Protein AF-0000000081297004 (afdb_homodimer)

Secondary structure (DSSP, 8-state):
---EEE--S-HHHHHHHHHHHHHHHHHHHT---EEEEEEEEEEEEEEEEEEEEEEEEEETTEEEEEEEEEEEEGGGTEEEEEEEEE--TTTHHHHHH-/---EEE--S-HHHHHHHHHHHHHHHHHHHT---EEEEEEEEEEEEEEEEEEEEEEEEEETTEEEEEEEEEEEEGGGTEEEEEEEEE--TTTHHHHH--

Structure (mmCIF, N/CA/C/O backbone):
data_AF-0000000081297004-model_v1
#
loop_
_entity.id
_entity.type
_entity.pdbx_description
1 polymer 'Cysteine proteinase inhibitor'
#
loop_
_atom_site.group_PDB
_atom_site.id
_atom_site.type_symbol
_atom_site.label_atom_id
_atom_site.label_alt_id
_atom_site.label_comp_id
_atom_site.label_asym_id
_atom_site.label_entity_id
_atom_site.label_seq_id
_atom_site.pdbx_PDB_ins_code
_atom_site.Cartn_x
_atom_site.Cartn_y
_atom_site.Cartn_z
_atom_site.occupancy
_atom_site.B_iso_or_equiv
_atom_site.auth_seq_id
_atom_site.auth_comp_id
_atom_site.auth_asym_id
_atom_site.auth_atom_id
_atom_site.pdbx_PDB_model_num
ATOM 1 N N . MET A 1 1 ? -17.484 4.898 -6.082 1 48.09 1 MET A N 1
ATOM 2 C CA . MET A 1 1 ? -16.344 5.168 -6.945 1 48.09 1 MET A CA 1
ATOM 3 C C . MET A 1 1 ? -15.195 5.773 -6.152 1 48.09 1 MET A C 1
ATOM 5 O O . MET A 1 1 ? -15.414 6.488 -5.172 1 48.09 1 MET A O 1
ATOM 9 N N . GLY A 1 2 ? -14.133 5.008 -5.953 1 65.5 2 GLY A N 1
ATOM 10 C CA . GLY A 1 2 ? -12.805 5.277 -5.426 1 65.5 2 GLY A CA 1
ATOM 11 C C . GLY A 1 2 ? -12.156 6.496 -6.055 1 65.5 2 GLY A C 1
ATOM 12 O O . GLY A 1 2 ? -11.57 6.402 -7.137 1 65.5 2 GLY A O 1
ATOM 13 N N . GLY A 1 3 ? -12.906 7.715 -5.602 1 80.88 3 GLY A N 1
ATOM 14 C CA . GLY A 1 3 ? -12.352 8.914 -6.215 1 80.88 3 GLY A CA 1
ATOM 15 C C . GLY A 1 3 ? -11.516 9.742 -5.258 1 80.88 3 GLY A C 1
ATOM 16 O O . GLY A 1 3 ? -11.539 9.508 -4.047 1 80.88 3 GLY A O 1
ATOM 17 N N . THR A 1 4 ? -10.609 10.422 -5.914 1 91.75 4 THR A N 1
ATOM 18 C CA . THR A 1 4 ? -9.758 11.375 -5.207 1 91.75 4 THR A CA 1
ATOM 19 C C . THR A 1 4 ? -10.414 12.75 -5.156 1 91.75 4 THR A C 1
ATOM 21 O O . THR A 1 4 ? -10.984 13.211 -6.152 1 91.75 4 THR A O 1
ATOM 24 N N . SER A 1 5 ? -10.477 13.328 -4.008 1 96.12 5 SER A N 1
ATOM 25 C CA . SER A 1 5 ? -11 14.68 -3.814 1 96.12 5 SER A CA 1
ATOM 26 C C . SER A 1 5 ? -10.219 15.43 -2.742 1 96.12 5 SER A C 1
ATOM 28 O O . SER A 1 5 ? -9.5 14.812 -1.948 1 96.12 5 SER A O 1
ATOM 30 N N . PRO A 1 6 ? -10.289 16.719 -2.785 1 97 6 PRO A N 1
ATOM 31 C CA . PRO A 1 6 ? -9.734 17.438 -1.637 1 97 6 PRO A CA 1
ATOM 32 C C . PRO A 1 6 ? -10.344 17 -0.309 1 97 6 PRO A C 1
ATOM 34 O O . PRO A 1 6 ? -11.5 16.578 -0.267 1 97 6 PRO A O 1
ATOM 37 N N . TYR A 1 7 ? -9.562 17.062 0.681 1 97.44 7 TYR A N 1
ATOM 38 C CA . TYR A 1 7 ? -10.031 16.703 2.012 1 97.44 7 TYR A CA 1
ATOM 39 C C . TYR A 1 7 ? -11.281 17.5 2.389 1 97.44 7 TYR A C 1
ATOM 41 O O . TYR A 1 7 ? -11.297 18.719 2.264 1 97.44 7 TYR A O 1
ATOM 49 N N . GLY A 1 8 ? -12.211 16.781 2.967 1 96.44 8 GLY A N 1
ATOM 50 C CA . GLY A 1 8 ? -13.5 17.406 3.191 1 96.44 8 GLY A CA 1
ATOM 51 C C . GLY A 1 8 ? -13.852 17.547 4.66 1 96.44 8 GLY A C 1
ATOM 52 O O . GLY A 1 8 ? -14.945 18 5.004 1 96.44 8 GLY A O 1
ATOM 53 N N . GLY A 1 9 ? -12.977 17.062 5.551 1 96.88 9 GLY A N 1
ATOM 54 C CA . GLY A 1 9 ? -13.266 17.141 6.973 1 96.88 9 GLY A CA 1
ATOM 55 C C . GLY A 1 9 ? -12.859 18.453 7.605 1 96.88 9 GLY A C 1
ATOM 56 O O . GLY A 1 9 ? -12.719 19.469 6.91 1 96.88 9 GLY A O 1
ATOM 57 N N . THR A 1 10 ? -12.758 18.422 8.938 1 97.44 10 THR A N 1
ATOM 58 C CA . THR A 1 10 ? -12.43 19.641 9.664 1 97.44 10 THR A CA 1
ATOM 59 C C . THR A 1 10 ? -10.914 19.844 9.734 1 97.44 10 THR A C 1
ATOM 61 O O . THR A 1 10 ? -10.156 18.875 9.625 1 97.44 10 THR A O 1
ATOM 64 N N . GLN A 1 11 ? -10.555 21.109 9.938 1 97.19 11 GLN A N 1
ATOM 65 C CA . GLN A 1 11 ? -9.133 21.422 10.102 1 97.19 11 GLN A CA 1
ATOM 66 C C . GLN A 1 11 ? -8.555 20.719 11.32 1 97.19 11 GLN A C 1
ATOM 68 O O . GLN A 1 11 ? -7.398 20.281 11.305 1 97.19 11 GLN A O 1
ATOM 73 N N . GLU A 1 12 ? -9.359 20.625 12.305 1 97.88 12 GLU A N 1
ATOM 74 C CA . GLU A 1 12 ? -8.906 19.953 13.523 1 97.88 12 GLU A CA 1
ATOM 75 C C . GLU A 1 12 ? -8.555 18.5 13.242 1 97.88 12 GLU A C 1
ATOM 77 O O . GLU A 1 12 ? -7.5 18.016 13.672 1 97.88 12 GLU A O 1
ATOM 82 N N . GLU A 1 13 ? -9.383 17.797 12.492 1 97.75 13 GLU A N 1
ATOM 83 C CA . GLU A 1 13 ? -9.148 16.391 12.148 1 97.75 13 GLU A CA 1
ATOM 84 C C . GLU A 1 13 ? -7.945 16.25 11.219 1 97.75 13 GLU A C 1
ATOM 86 O O . GLU A 1 13 ? -7.176 15.297 11.328 1 97.75 13 GLU A O 1
ATOM 91 N N . LEU A 1 14 ? -7.867 17.203 10.383 1 98.44 14 LEU A N 1
ATOM 92 C CA . LEU A 1 14 ? -6.746 17.203 9.453 1 98.44 14 LEU A CA 1
ATOM 93 C C . LEU A 1 14 ? -5.422 17.328 10.195 1 98.44 14 LEU A C 1
ATOM 95 O O . LEU A 1 14 ? -4.457 16.625 9.883 1 98.44 14 LEU A O 1
ATOM 99 N N . GLU A 1 15 ? -5.371 18.156 11.18 1 98.62 15 GLU A N 1
ATOM 100 C CA . GLU A 1 15 ? -4.156 18.344 11.977 1 98.62 15 GLU A CA 1
ATOM 101 C C . GLU A 1 15 ? -3.824 17.078 12.766 1 98.62 15 GLU A C 1
ATOM 103 O O . GLU A 1 15 ? -2.652 16.75 12.969 1 98.62 15 GLU A O 1
ATOM 108 N N . LYS A 1 16 ? -4.875 16.391 13.164 1 98.5 16 LYS A N 1
ATOM 109 C CA . LYS A 1 16 ? -4.641 15.125 13.852 1 98.5 16 LYS A CA 1
ATOM 110 C C . LYS A 1 16 ? -3.965 14.117 12.93 1 98.5 16 LYS A C 1
ATOM 112 O O . LYS A 1 16 ? -3.084 13.367 13.352 1 98.5 16 LYS A O 1
ATOM 117 N N . LEU A 1 17 ? -4.391 14.062 11.68 1 98.69 17 LEU A N 1
ATOM 118 C CA . LEU A 1 17 ? -3.766 13.18 10.695 1 98.69 17 LEU A CA 1
ATOM 119 C C . LEU A 1 17 ? -2.299 13.547 10.492 1 98.69 17 LEU A C 1
ATOM 121 O O . LEU A 1 17 ? -1.44 12.664 10.422 1 98.69 17 LEU A O 1
ATOM 125 N N . GLY A 1 18 ? -2.021 14.789 10.359 1 98.81 18 GLY A N 1
ATOM 126 C CA . GLY A 1 18 ? -0.648 15.25 10.219 1 98.81 18 GLY A CA 1
ATOM 127 C C . GLY A 1 18 ? 0.227 14.891 11.398 1 98.81 18 GLY A C 1
ATOM 128 O O . GLY A 1 18 ? 1.352 14.414 11.227 1 98.81 18 GLY A O 1
ATOM 129 N N . ARG A 1 19 ? -0.276 15.109 12.578 1 98.88 19 ARG A N 1
ATOM 130 C CA . ARG A 1 19 ? 0.474 14.766 13.789 1 98.88 19 ARG A CA 1
ATOM 131 C C . ARG A 1 19 ? 0.767 13.273 13.844 1 98.88 19 ARG A C 1
ATOM 133 O O . ARG A 1 19 ? 1.875 12.867 14.195 1 98.88 19 ARG A O 1
ATOM 140 N N . PHE A 1 20 ? -0.215 12.57 13.531 1 98.88 20 PHE A N 1
ATOM 141 C CA . PHE A 1 20 ? -0.033 11.125 13.477 1 98.88 20 PHE A CA 1
ATOM 142 C C . PHE A 1 20 ? 1.103 10.758 12.531 1 98.88 20 PHE A C 1
ATOM 144 O O . PHE A 1 20 ? 1.948 9.93 12.859 1 98.88 20 PHE A O 1
ATOM 151 N N . ALA A 1 21 ? 1.067 11.289 11.383 1 98.88 21 ALA A N 1
ATOM 152 C CA . ALA A 1 21 ? 2.07 10.984 10.367 1 98.88 21 ALA A CA 1
ATOM 153 C C . ALA A 1 21 ? 3.477 11.289 10.875 1 98.88 21 ALA A C 1
ATOM 155 O O . ALA A 1 21 ? 4.383 10.461 10.734 1 98.88 21 ALA A O 1
ATOM 156 N N . VAL A 1 22 ? 3.646 12.398 11.469 1 98.81 22 VAL A N 1
ATOM 157 C CA . VAL A 1 22 ? 4.957 12.82 11.953 1 98.81 22 VAL A CA 1
ATOM 158 C C . VAL A 1 22 ? 5.395 11.922 13.109 1 98.81 22 VAL A C 1
ATOM 160 O O . VAL A 1 22 ? 6.551 11.5 13.172 1 98.81 22 VAL A O 1
ATOM 163 N N . GLN A 1 23 ? 4.441 11.641 13.992 1 98.69 23 GLN A N 1
ATOM 164 C CA . GLN A 1 23 ? 4.754 10.789 15.133 1 98.69 23 GLN A CA 1
ATOM 165 C C . GLN A 1 23 ? 5.176 9.398 14.68 1 98.69 23 GLN A C 1
ATOM 167 O O . GLN A 1 23 ? 6.145 8.836 15.188 1 98.69 23 GLN A O 1
ATOM 172 N N . GLU A 1 24 ? 4.453 8.836 13.789 1 98.62 24 GLU A N 1
ATOM 173 C CA . GLU A 1 24 ? 4.793 7.508 13.289 1 98.62 24 GLU A CA 1
ATOM 174 C C . GLU A 1 24 ? 6.148 7.512 12.594 1 98.62 24 GLU A C 1
ATOM 176 O O . GLU A 1 24 ? 6.93 6.566 12.734 1 98.62 24 GLU A O 1
ATOM 181 N N . TYR A 1 25 ? 6.406 8.461 11.844 1 98.56 25 TYR A N 1
ATOM 182 C CA . TYR A 1 25 ? 7.703 8.586 11.188 1 98.56 25 TYR A CA 1
ATOM 183 C C . TYR A 1 25 ? 8.828 8.664 12.211 1 98.56 25 TYR A C 1
ATOM 185 O O . TYR A 1 25 ? 9.852 7.992 12.07 1 98.56 25 TYR A O 1
ATOM 193 N N . ASN A 1 26 ? 8.609 9.5 13.18 1 98.62 26 ASN A N 1
ATOM 194 C CA . ASN A 1 26 ? 9.602 9.617 14.234 1 98.62 26 ASN A CA 1
ATOM 195 C C . ASN A 1 26 ? 9.875 8.273 14.906 1 98.62 26 ASN A C 1
ATOM 197 O O . ASN A 1 26 ? 11.031 7.906 15.117 1 98.62 26 ASN A O 1
ATOM 201 N N . ASN A 1 27 ? 8.805 7.621 15.234 1 98.38 27 ASN A N 1
ATOM 202 C CA . ASN A 1 27 ? 8.938 6.328 15.891 1 98.38 27 ASN A CA 1
ATOM 203 C C . ASN A 1 27 ? 9.711 5.336 15.023 1 98.38 27 ASN A C 1
ATOM 205 O O . ASN A 1 27 ? 10.555 4.598 15.531 1 98.38 27 ASN A O 1
ATOM 209 N N . LYS A 1 28 ? 9.438 5.289 13.82 1 96.88 28 LYS A N 1
ATOM 210 C CA . LYS A 1 28 ? 10.023 4.309 12.906 1 96.88 28 LYS A CA 1
ATOM 211 C C . LYS A 1 28 ? 11.469 4.66 12.57 1 96.88 28 LYS A C 1
ATOM 213 O O . LYS A 1 28 ? 12.312 3.775 12.43 1 96.88 28 LYS A O 1
ATOM 218 N N . GLU A 1 29 ? 11.734 5.926 12.375 1 96.31 29 GLU A N 1
ATOM 219 C CA . GLU A 1 29 ? 13.039 6.363 11.883 1 96.31 29 GLU A CA 1
ATOM 220 C C . GLU A 1 29 ? 13.906 6.891 13.023 1 96.31 29 GLU A C 1
ATOM 222 O O . GLU A 1 29 ? 15.047 7.312 12.797 1 96.31 29 GLU A O 1
ATOM 227 N N . ASN A 1 30 ? 13.422 6.832 14.164 1 97.5 30 ASN A N 1
ATOM 228 C CA . ASN A 1 30 ? 14.117 7.434 15.289 1 97.5 30 ASN A CA 1
ATOM 229 C C . ASN A 1 30 ? 14.484 8.891 15.016 1 97.5 30 ASN A C 1
ATOM 231 O O . ASN A 1 30 ? 15.641 9.281 15.18 1 97.5 30 ASN A O 1
ATOM 235 N N . ALA A 1 31 ? 13.523 9.602 14.586 1 97.38 31 ALA A N 1
ATOM 236 C CA . ALA A 1 31 ? 13.672 11.016 14.273 1 97.38 31 ALA A CA 1
ATOM 237 C C . ALA A 1 31 ? 12.961 11.883 15.305 1 97.38 31 ALA A C 1
ATOM 239 O O . ALA A 1 31 ? 12.289 11.367 16.203 1 97.38 31 ALA A O 1
ATOM 240 N N . LEU A 1 32 ? 13.164 13.211 15.234 1 98 32 LEU A N 1
ATOM 241 C CA . LEU A 1 32 ? 12.578 14.133 16.203 1 98 32 LEU A CA 1
ATOM 242 C C . LEU A 1 32 ? 11.93 15.32 15.492 1 98 32 LEU A C 1
ATOM 244 O O . LEU A 1 32 ? 12.125 16.469 15.898 1 98 32 LEU A O 1
ATOM 248 N N . LEU A 1 33 ? 11.258 15.039 14.492 1 98.5 33 LEU A N 1
ATOM 249 C CA . LEU A 1 33 ? 10.508 16.094 13.82 1 98.5 33 LEU A CA 1
ATOM 250 C C . LEU A 1 33 ? 9.414 16.656 14.734 1 98.5 33 LEU A C 1
ATOM 252 O O . LEU A 1 33 ? 8.828 15.914 15.523 1 98.5 33 LEU A O 1
ATOM 256 N N . GLU A 1 34 ? 9.172 17.938 14.562 1 98.75 34 GLU A N 1
ATOM 257 C CA . GLU A 1 34 ? 8.047 18.578 15.242 1 98.75 34 GLU A CA 1
ATOM 258 C C . GLU A 1 34 ? 6.969 19 14.25 1 98.75 34 GLU A C 1
ATOM 260 O O . GLU A 1 34 ? 7.227 19.781 13.336 1 98.75 34 GLU A O 1
ATOM 265 N N . PHE A 1 35 ? 5.805 18.516 14.461 1 98.81 35 PHE A N 1
ATOM 266 C CA . PHE A 1 35 ? 4.691 18.859 13.578 1 98.81 35 PHE A CA 1
ATOM 267 C C . PHE A 1 35 ? 4.359 20.344 13.68 1 98.81 35 PHE A C 1
ATOM 269 O O . PHE A 1 35 ? 4.332 20.906 14.773 1 98.81 35 PHE A O 1
ATOM 276 N N . VAL A 1 36 ? 4.059 20.984 12.492 1 98.75 36 VAL A N 1
ATOM 277 C CA . VAL A 1 36 ? 3.621 22.375 12.484 1 98.75 36 VAL A CA 1
ATOM 278 C C . VAL A 1 36 ? 2.186 22.469 11.969 1 98.75 36 VAL A C 1
ATOM 280 O O . VAL A 1 36 ? 1.279 22.859 12.711 1 98.75 36 VAL A O 1
ATOM 283 N N . ARG A 1 37 ? 1.939 22.062 10.656 1 98.56 37 ARG A N 1
ATOM 284 C CA . ARG A 1 37 ? 0.607 22.141 10.062 1 98.56 37 ARG A CA 1
ATOM 285 C C . ARG A 1 37 ? 0.527 21.281 8.797 1 98.56 37 ARG A C 1
ATOM 287 O O . ARG A 1 37 ? 1.555 20.938 8.211 1 98.56 37 ARG A O 1
ATOM 294 N N . VAL A 1 38 ? -0.727 21.047 8.406 1 98.69 38 VAL A N 1
ATOM 295 C CA . VAL A 1 38 ? -0.979 20.484 7.086 1 98.69 38 VAL A CA 1
ATOM 296 C C . VAL A 1 38 ? -1.284 21.609 6.098 1 98.69 38 VAL A C 1
ATOM 298 O O . VAL A 1 38 ? -2.102 22.484 6.383 1 98.69 38 VAL A O 1
ATOM 301 N N . ILE A 1 39 ? -0.641 21.531 4.988 1 97.88 39 ILE A N 1
ATOM 302 C CA . ILE A 1 39 ? -0.761 22.562 3.963 1 97.88 39 ILE A CA 1
ATOM 303 C C . ILE A 1 39 ? -1.82 22.156 2.941 1 97.88 39 ILE A C 1
ATOM 305 O O . ILE A 1 39 ? -2.559 23 2.432 1 97.88 39 ILE A O 1
ATOM 309 N N . ASP A 1 40 ? -1.842 21 2.602 1 97.44 40 ASP A N 1
ATOM 310 C CA . ASP A 1 40 ? -2.74 20.438 1.592 1 97.44 40 ASP A CA 1
ATOM 311 C C . ASP A 1 40 ? -3.023 18.969 1.859 1 97.44 40 ASP A C 1
ATOM 313 O O . ASP A 1 40 ? -2.234 18.281 2.52 1 97.44 40 ASP A O 1
ATOM 317 N N . ALA A 1 41 ? -4.273 18.625 1.35 1 98.38 41 ALA A N 1
ATOM 318 C CA . ALA A 1 41 ? -4.633 17.234 1.571 1 98.38 41 ALA A CA 1
ATOM 319 C C . ALA A 1 41 ? -5.633 16.75 0.523 1 98.38 41 ALA A C 1
ATOM 321 O O . ALA A 1 41 ? -6.605 17.438 0.217 1 98.38 41 ALA A O 1
ATOM 322 N N . LEU A 1 42 ? -5.383 15.578 -0.002 1 97.94 42 LEU A N 1
ATOM 323 C CA . LEU A 1 42 ? -6.316 14.844 -0.848 1 97.94 42 LEU A CA 1
ATOM 324 C C . LEU A 1 42 ? -6.742 13.539 -0.18 1 97.94 42 LEU A C 1
ATOM 326 O O . LEU A 1 42 ? -5.945 12.898 0.511 1 97.94 42 LEU A O 1
ATOM 330 N N . GLU A 1 43 ? -7.945 13.234 -0.38 1 97 43 GLU A N 1
ATOM 331 C CA . GLU A 1 43 ? -8.438 11.961 0.119 1 97 43 GLU A CA 1
ATOM 332 C C . GLU A 1 43 ? -8.953 11.078 -1.021 1 97 43 GLU A C 1
ATOM 334 O O . GLU A 1 43 ? -9.562 11.578 -1.966 1 97 43 GLU A O 1
ATOM 339 N N . THR A 1 44 ? -8.641 9.828 -0.921 1 94.19 44 THR A N 1
ATOM 340 C CA . THR A 1 44 ? -9.039 8.828 -1.905 1 94.19 44 THR A CA 1
ATOM 341 C C . THR A 1 44 ? -9.688 7.629 -1.224 1 94.19 44 THR A C 1
ATOM 343 O O . THR A 1 44 ? -9.07 6.969 -0.391 1 94.19 44 THR A O 1
ATOM 346 N N . GLY A 1 45 ? -10.977 7.457 -1.622 1 93.25 45 GLY A N 1
ATOM 347 C CA . GLY A 1 45 ? -11.555 6.188 -1.224 1 93.25 45 GLY A CA 1
ATOM 348 C C . GLY A 1 45 ? -10.922 4.996 -1.918 1 93.25 45 GLY A C 1
ATOM 349 O O . GLY A 1 45 ? -10.859 4.953 -3.148 1 93.25 45 GLY A O 1
ATOM 350 N N . VAL A 1 46 ? -10.414 4.133 -1.073 1 90.44 46 VAL A N 1
ATOM 351 C CA . VAL A 1 46 ? -9.711 2.992 -1.654 1 90.44 46 VAL A CA 1
ATOM 352 C C . VAL A 1 46 ? -10.5 1.712 -1.382 1 90.44 46 VAL A C 1
ATOM 354 O O . VAL A 1 46 ? -10.953 1.481 -0.259 1 90.44 46 VAL A O 1
ATOM 357 N N . ASP A 1 47 ? -10.75 1.018 -2.434 1 91.12 47 ASP A N 1
ATOM 358 C CA . ASP A 1 47 ? -11.375 -0.296 -2.311 1 91.12 47 ASP A CA 1
ATOM 359 C C . ASP A 1 47 ? -10.797 -1.277 -3.326 1 91.12 47 ASP A C 1
ATOM 361 O O . ASP A 1 47 ? -10.438 -0.889 -4.441 1 91.12 47 ASP A O 1
ATOM 365 N N . GLY A 1 48 ? -10.734 -2.596 -2.859 1 93.81 48 GLY A N 1
ATOM 366 C CA . GLY A 1 48 ? -10.219 -3.641 -3.729 1 93.81 48 GLY A CA 1
ATOM 367 C C . GLY A 1 48 ? -9.945 -4.941 -3 1 93.81 48 GLY A C 1
ATOM 368 O O . GLY A 1 48 ? -10.602 -5.254 -2.006 1 93.81 48 GLY A O 1
ATOM 369 N N . ILE A 1 49 ? -9.016 -5.633 -3.729 1 95.19 49 ILE A N 1
ATOM 370 C CA . ILE A 1 49 ? -8.664 -6.938 -3.186 1 95.19 49 ILE A CA 1
ATOM 371 C C . ILE A 1 49 ? -7.141 -7.07 -3.117 1 95.19 49 ILE A C 1
ATOM 373 O O . ILE A 1 49 ? -6.438 -6.73 -4.074 1 95.19 49 ILE A O 1
ATOM 377 N N . MET A 1 50 ? -6.684 -7.484 -1.94 1 96.06 50 MET A N 1
ATOM 378 C CA . MET A 1 50 ? -5.289 -7.891 -1.78 1 96.06 50 MET A CA 1
ATOM 379 C C . MET A 1 50 ? -5.156 -9.406 -1.828 1 96.06 50 MET A C 1
ATOM 381 O O . MET A 1 50 ? -5.859 -10.117 -1.106 1 96.06 50 MET A O 1
ATOM 385 N N . TYR A 1 51 ? -4.227 -9.828 -2.668 1 98.19 51 TYR A N 1
ATOM 386 C CA . TYR A 1 51 ? -3.895 -11.242 -2.715 1 98.19 51 TYR A CA 1
ATOM 387 C C . TYR A 1 51 ? -2.506 -11.5 -2.137 1 98.19 51 TYR A C 1
ATOM 389 O O . TYR A 1 51 ? -1.517 -10.938 -2.609 1 98.19 51 TYR A O 1
ATOM 397 N N . ASP A 1 52 ? -2.439 -12.305 -1.182 1 98 52 ASP A N 1
ATOM 398 C CA . ASP A 1 52 ? -1.175 -12.852 -0.698 1 98 52 ASP A CA 1
ATOM 399 C C . ASP A 1 52 ? -0.893 -14.219 -1.315 1 98 52 ASP A C 1
ATOM 401 O O . ASP A 1 52 ? -1.579 -15.195 -1.01 1 98 52 ASP A O 1
ATOM 405 N N . LEU A 1 53 ? 0.113 -14.195 -2.051 1 98.38 53 LEU A N 1
ATOM 406 C CA . LEU A 1 53 ? 0.418 -15.414 -2.791 1 98.38 53 LEU A CA 1
ATOM 407 C C . LEU A 1 53 ? 1.695 -16.062 -2.268 1 98.38 53 LEU A C 1
ATOM 409 O O . LEU A 1 53 ? 2.66 -15.367 -1.943 1 98.38 53 LEU A O 1
ATOM 413 N N . VAL A 1 54 ? 1.665 -17.344 -2.145 1 98.12 54 VAL A N 1
ATOM 414 C CA . VAL A 1 54 ? 2.865 -18.172 -2.119 1 98.12 54 VAL A CA 1
ATOM 415 C C . VAL A 1 54 ? 3 -18.938 -3.439 1 98.12 54 VAL A C 1
ATOM 417 O O . VAL A 1 54 ? 2.096 -19.672 -3.832 1 98.12 54 VAL A O 1
ATOM 420 N N . LEU A 1 55 ? 4.176 -18.672 -4.039 1 98.38 55 LEU A N 1
ATOM 421 C CA . LEU A 1 55 ? 4.281 -19.266 -5.367 1 98.38 55 LEU A CA 1
ATOM 422 C C . LEU A 1 55 ? 5.672 -19.844 -5.602 1 98.38 55 LEU A C 1
ATOM 424 O O . LEU A 1 55 ? 6.605 -19.547 -4.855 1 98.38 55 LEU A O 1
ATOM 428 N N . GLU A 1 56 ? 5.75 -20.703 -6.582 1 98.19 56 GLU A N 1
ATOM 429 C CA . GLU A 1 56 ? 6.992 -21.312 -7.043 1 98.19 56 GLU A CA 1
ATOM 430 C C . GLU A 1 56 ? 7.43 -20.734 -8.383 1 98.19 56 GLU A C 1
ATOM 432 O O . GLU A 1 56 ? 6.609 -20.531 -9.281 1 98.19 56 GLU A O 1
ATOM 437 N N . ALA A 1 57 ? 8.703 -20.438 -8.398 1 98.5 57 ALA A N 1
ATOM 438 C CA . ALA A 1 57 ? 9.305 -19.984 -9.648 1 98.5 57 ALA A CA 1
ATOM 439 C C . ALA A 1 57 ? 10.695 -20.578 -9.836 1 98.5 57 ALA A C 1
ATOM 441 O O . ALA A 1 57 ? 11.359 -20.953 -8.859 1 98.5 57 ALA A O 1
ATOM 442 N N . VAL A 1 58 ? 11.086 -20.656 -11.125 1 98.38 58 VAL A N 1
ATOM 443 C CA . VAL A 1 58 ? 12.438 -21.078 -11.445 1 98.38 58 VAL A CA 1
ATOM 444 C C . VAL A 1 58 ? 13.359 -19.859 -11.508 1 98.38 58 VAL A C 1
ATOM 446 O O . VAL A 1 58 ? 13.047 -18.875 -12.18 1 98.38 58 VAL A O 1
ATOM 449 N N . ASP A 1 59 ? 14.359 -19.859 -10.781 1 96.94 59 ASP A N 1
ATOM 450 C CA . ASP A 1 59 ? 15.438 -18.875 -10.766 1 96.94 59 ASP A CA 1
ATOM 451 C C . ASP A 1 59 ? 16.781 -19.531 -11.102 1 96.94 59 ASP A C 1
ATOM 453 O O . ASP A 1 59 ? 17.344 -20.266 -10.289 1 96.94 59 ASP A O 1
ATOM 457 N N . GLY A 1 60 ? 17.266 -19.188 -12.273 1 95.62 60 GLY A N 1
ATOM 458 C CA . GLY A 1 60 ? 18.531 -19.797 -12.672 1 95.62 60 GLY A CA 1
ATOM 459 C C . GLY A 1 60 ? 18.484 -21.312 -12.703 1 95.62 60 GLY A C 1
ATOM 460 O O . GLY A 1 60 ? 19.406 -21.984 -12.234 1 95.62 60 GLY A O 1
ATOM 461 N N . GLY A 1 61 ? 17.469 -21.875 -12.977 1 96.5 61 GLY A N 1
ATOM 462 C CA . GLY A 1 61 ? 17.344 -23.312 -13.141 1 96.5 61 GLY A CA 1
ATOM 463 C C . GLY A 1 61 ? 16.844 -24.016 -11.883 1 96.5 61 GLY A C 1
ATOM 464 O O . GLY A 1 61 ? 16.578 -25.219 -11.898 1 96.5 61 GLY A O 1
ATOM 465 N N . GLU A 1 62 ? 16.734 -23.328 -10.805 1 96.81 62 GLU A N 1
ATOM 466 C CA . GLU A 1 62 ? 16.266 -23.938 -9.555 1 96.81 62 GLU A CA 1
ATOM 467 C C . GLU A 1 62 ? 14.898 -23.406 -9.156 1 96.81 62 GLU A C 1
ATOM 469 O O . GLU A 1 62 ? 14.633 -22.203 -9.289 1 96.81 62 GLU A O 1
ATOM 474 N N . LYS A 1 63 ? 14.086 -24.359 -8.648 1 96.69 63 LYS A N 1
ATOM 475 C CA . LYS A 1 63 ? 12.797 -23.938 -8.117 1 96.69 63 LYS A CA 1
ATOM 476 C C . LYS A 1 63 ? 12.945 -23.297 -6.742 1 96.69 63 LYS A C 1
ATOM 478 O O . LYS A 1 63 ? 13.602 -23.859 -5.859 1 96.69 63 LYS A O 1
ATOM 483 N N . LYS A 1 64 ? 12.336 -22.156 -6.637 1 96.5 64 LYS A N 1
ATOM 484 C CA . LYS A 1 64 ? 12.328 -21.422 -5.375 1 96.5 64 LYS A CA 1
ATOM 485 C C . LYS A 1 64 ? 10.922 -20.953 -5.02 1 96.5 64 LYS A C 1
ATOM 487 O O . LYS A 1 64 ? 10.078 -20.781 -5.902 1 96.5 64 LYS A O 1
ATOM 492 N N . ILE A 1 65 ? 10.742 -20.75 -3.689 1 97.44 65 ILE A N 1
ATOM 493 C CA . ILE A 1 65 ? 9.445 -20.297 -3.193 1 97.44 65 ILE A CA 1
ATOM 494 C C . ILE A 1 65 ? 9.508 -18.797 -2.902 1 97.44 65 ILE A C 1
ATOM 496 O O . ILE A 1 65 ? 10.469 -18.312 -2.309 1 97.44 65 ILE A O 1
ATOM 500 N N . TYR A 1 66 ? 8.477 -18.156 -3.363 1 97.75 66 TYR A N 1
ATOM 501 C CA . TYR A 1 66 ? 8.352 -16.719 -3.182 1 97.75 66 TYR A CA 1
ATOM 502 C C . TYR A 1 66 ? 7.004 -16.344 -2.572 1 97.75 66 TYR A C 1
ATOM 504 O O . TYR A 1 66 ? 6.035 -17.094 -2.707 1 97.75 66 TYR A O 1
ATOM 512 N N . GLU A 1 67 ? 7 -15.273 -1.882 1 97.88 67 GLU A N 1
ATOM 513 C CA . GLU A 1 67 ? 5.77 -14.602 -1.479 1 97.88 67 GLU A CA 1
ATOM 514 C C . GLU A 1 67 ? 5.551 -13.328 -2.293 1 97.88 67 GLU A C 1
ATOM 516 O O . GLU A 1 67 ? 6.492 -12.578 -2.557 1 97.88 67 GLU A O 1
ATOM 521 N N . ALA A 1 68 ? 4.316 -13.164 -2.684 1 98.25 68 ALA A N 1
ATOM 522 C CA . ALA A 1 68 ? 3.953 -11.969 -3.443 1 98.25 68 ALA A CA 1
ATOM 523 C C . ALA A 1 68 ? 2.625 -11.391 -2.959 1 98.25 68 ALA A C 1
ATOM 525 O O . ALA A 1 68 ? 1.745 -12.141 -2.52 1 98.25 68 ALA A O 1
ATOM 526 N N . LYS A 1 69 ? 2.451 -10.125 -3.051 1 97.81 69 LYS A N 1
ATOM 527 C CA . LYS A 1 69 ? 1.173 -9.445 -2.846 1 97.81 69 LYS A CA 1
ATOM 528 C C . LYS A 1 69 ? 0.745 -8.688 -4.102 1 97.81 69 LYS A C 1
ATOM 530 O O . LYS A 1 69 ? 1.514 -7.895 -4.645 1 97.81 69 LYS A O 1
ATOM 535 N N . VAL A 1 70 ? -0.412 -9.023 -4.492 1 98.44 70 VAL A N 1
ATOM 536 C CA . VAL A 1 70 ? -0.986 -8.367 -5.664 1 98.44 70 VAL A CA 1
ATOM 537 C C . VAL A 1 70 ? -2.209 -7.551 -5.254 1 98.44 70 VAL A C 1
ATOM 539 O O . VAL A 1 70 ? -3.107 -8.062 -4.582 1 98.44 70 VAL A O 1
ATOM 542 N N . TRP A 1 71 ? -2.256 -6.32 -5.652 1 96.19 71 TRP A N 1
ATOM 543 C CA . TRP A 1 71 ? -3.363 -5.398 -5.426 1 96.19 71 TRP A CA 1
ATOM 544 C C . TRP A 1 71 ? -4.211 -5.246 -6.684 1 96.19 71 TRP A C 1
ATOM 546 O O . TRP A 1 71 ? -3.686 -4.973 -7.766 1 96.19 71 TRP A O 1
ATOM 556 N N . GLU A 1 72 ? -5.559 -5.453 -6.441 1 96.88 72 GLU A N 1
ATOM 557 C CA . GLU A 1 72 ? -6.438 -5.348 -7.602 1 96.88 72 GLU A CA 1
ATOM 558 C C . GLU A 1 72 ? -7.699 -4.559 -7.266 1 96.88 72 GLU A C 1
ATOM 560 O O . GLU A 1 72 ? -8.266 -4.715 -6.184 1 96.88 72 GLU A O 1
ATOM 565 N N . GLN A 1 73 ? -8.086 -3.717 -8.242 1 93.69 73 GLN A N 1
ATOM 566 C CA . GLN A 1 73 ? -9.398 -3.086 -8.273 1 93.69 73 GLN A CA 1
ATOM 567 C C . GLN A 1 73 ? -10.156 -3.455 -9.539 1 93.69 73 GLN A C 1
ATOM 569 O O . GLN A 1 73 ? -10.062 -2.756 -10.555 1 93.69 73 GLN A O 1
ATOM 574 N N . PRO A 1 74 ? -10.898 -4.445 -9.414 1 91.81 74 PRO A N 1
ATOM 575 C CA . PRO A 1 74 ? -11.523 -4.98 -10.625 1 91.81 74 PRO A CA 1
ATOM 576 C C . PRO A 1 74 ? -12.391 -3.947 -11.344 1 91.81 74 PRO A C 1
ATOM 578 O O . PRO A 1 74 ? -12.414 -3.91 -12.578 1 91.81 74 PRO A O 1
ATOM 581 N N . TRP A 1 75 ? -13.055 -3.078 -10.656 1 90.69 75 TRP A N 1
ATOM 582 C CA . TRP A 1 75 ? -13.992 -2.109 -11.219 1 90.69 75 TRP A CA 1
ATOM 583 C C . TRP A 1 75 ? -13.25 -0.953 -11.883 1 90.69 75 TRP A C 1
ATOM 585 O O . TRP A 1 75 ? -13.836 -0.195 -12.656 1 90.69 75 TRP A O 1
ATOM 595 N N . MET A 1 76 ? -11.992 -0.872 -11.586 1 88.44 76 MET A N 1
ATOM 596 C CA . MET A 1 76 ? -11.164 0.172 -12.195 1 88.44 76 MET A CA 1
ATOM 597 C C . MET A 1 76 ? -10.156 -0.429 -13.164 1 88.44 76 MET A 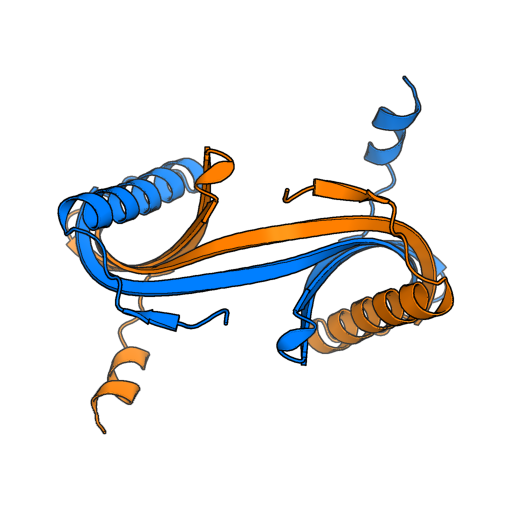C 1
ATOM 599 O O . MET A 1 76 ? -9.289 0.278 -13.68 1 88.44 76 MET A O 1
ATOM 603 N N . ASN A 1 77 ? -10.141 -1.664 -13.328 1 91.44 77 ASN A N 1
ATOM 604 C CA . ASN A 1 77 ? -9.18 -2.363 -14.18 1 91.44 77 ASN A CA 1
ATOM 605 C C . ASN A 1 77 ? -7.742 -2.061 -13.758 1 91.44 77 ASN A C 1
ATOM 607 O O . ASN A 1 77 ? -6.887 -1.797 -14.609 1 91.44 77 ASN A O 1
ATOM 611 N N . PHE A 1 78 ? -7.586 -2.004 -12.547 1 93.12 78 PHE A N 1
ATOM 612 C CA . PHE A 1 78 ? -6.266 -1.724 -11.992 1 93.12 78 PHE A CA 1
ATOM 613 C C . PHE A 1 78 ? -5.711 -2.947 -11.273 1 93.12 78 PHE A C 1
ATOM 615 O O . PHE A 1 78 ? -6.441 -3.646 -10.57 1 93.12 78 PHE A O 1
ATOM 622 N N . LYS A 1 79 ? -4.414 -3.195 -11.5 1 96.62 79 LYS A N 1
ATOM 623 C CA . LYS A 1 79 ? -3.668 -4.254 -10.828 1 96.62 79 LYS A CA 1
ATOM 624 C C . LYS A 1 79 ? -2.188 -3.9 -10.719 1 96.62 79 LYS A C 1
ATOM 626 O O . LYS A 1 79 ? -1.599 -3.365 -11.656 1 96.62 79 LYS A O 1
ATOM 631 N N . GLU A 1 80 ? -1.657 -4.246 -9.5 1 97.12 80 GLU A N 1
ATOM 632 C CA . GLU A 1 80 ? -0.236 -3.965 -9.328 1 97.12 80 GLU A CA 1
ATOM 633 C C . GLU A 1 80 ? 0.41 -4.953 -8.359 1 97.12 80 GLU A C 1
ATOM 635 O O . GLU A 1 80 ? -0.256 -5.48 -7.469 1 97.12 80 GLU A O 1
ATOM 640 N N . LEU A 1 81 ? 1.661 -5.16 -8.609 1 97.81 81 LEU A N 1
ATOM 641 C CA . LEU A 1 81 ? 2.459 -5.918 -7.656 1 97.81 81 LEU A CA 1
ATOM 642 C C . LEU A 1 81 ? 2.91 -5.031 -6.5 1 97.81 81 LEU A C 1
ATOM 644 O O . LEU A 1 81 ? 3.609 -4.035 -6.711 1 97.81 81 LEU A O 1
ATOM 648 N N . ASP A 1 82 ? 2.49 -5.391 -5.371 1 93.25 82 ASP A N 1
ATOM 649 C CA . ASP A 1 82 ? 2.82 -4.602 -4.188 1 93.25 82 ASP A CA 1
ATOM 650 C C . ASP A 1 82 ? 4.113 -5.09 -3.543 1 93.25 82 ASP A C 1
ATOM 652 O O . ASP A 1 82 ? 4.969 -4.289 -3.17 1 93.25 82 ASP A O 1
ATOM 656 N N . GLN A 1 83 ? 4.254 -6.352 -3.365 1 93.12 83 GLN A N 1
ATOM 657 C CA . GLN A 1 83 ? 5.418 -6.965 -2.734 1 93.12 83 GLN A CA 1
ATOM 658 C C . GLN A 1 83 ? 5.82 -8.25 -3.451 1 93.12 83 GLN A C 1
ATOM 660 O O . GLN A 1 83 ? 4.961 -8.984 -3.945 1 93.12 83 GLN A O 1
ATOM 665 N N . PHE A 1 84 ? 7.121 -8.508 -3.422 1 97 84 PHE A N 1
ATOM 666 C CA . PHE A 1 84 ? 7.672 -9.758 -3.939 1 97 84 PHE A CA 1
ATOM 667 C C . PHE A 1 84 ? 9 -10.086 -3.26 1 97 84 PHE A C 1
ATOM 669 O O . PHE A 1 84 ? 9.969 -9.336 -3.381 1 97 84 PHE A O 1
ATOM 676 N N . GLU A 1 85 ? 9 -11.188 -2.592 1 94.88 85 GLU A N 1
ATOM 677 C CA . GLU A 1 85 ? 10.203 -11.539 -1.844 1 94.88 85 GLU A CA 1
ATOM 678 C C . GLU A 1 85 ? 10.398 -13.055 -1.801 1 94.88 85 GLU A C 1
ATOM 680 O O . GLU A 1 85 ? 9.438 -13.812 -1.918 1 94.88 85 GLU A O 1
ATOM 685 N N . HIS A 1 86 ? 11.656 -13.422 -1.67 1 90.25 86 HIS A N 1
ATOM 686 C CA . HIS A 1 86 ? 11.969 -14.836 -1.476 1 90.25 86 HIS A CA 1
ATOM 687 C C . HIS A 1 86 ? 11.523 -15.312 -0.097 1 90.25 86 HIS A C 1
ATOM 689 O O . HIS A 1 86 ? 11.68 -14.594 0.894 1 90.25 86 HIS A O 1
ATOM 695 N N . GLU A 1 87 ? 10.852 -16.453 -0.117 1 75.19 87 GLU A N 1
ATOM 696 C CA . GLU A 1 87 ? 10.539 -17.031 1.188 1 75.19 87 GLU A CA 1
ATOM 697 C C . GLU A 1 87 ? 11.758 -17.734 1.787 1 75.19 87 GLU A C 1
ATOM 699 O O . GLU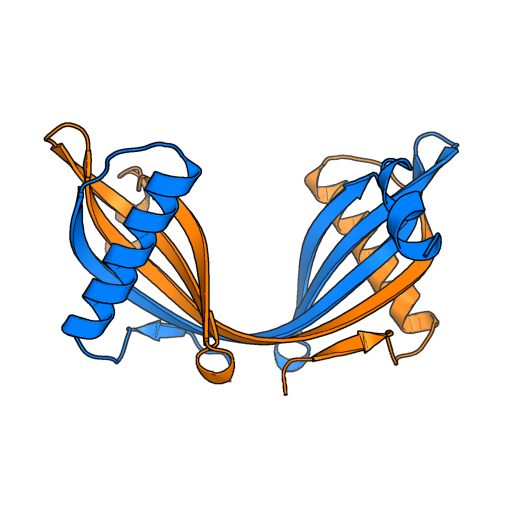 A 1 87 ? 12.336 -18.625 1.171 1 75.19 87 GLU A O 1
ATOM 704 N N . ASP A 1 88 ? 12.445 -17.094 2.59 1 61.41 88 ASP A N 1
ATOM 705 C CA . ASP A 1 88 ? 13.477 -17.859 3.277 1 61.41 88 ASP A CA 1
ATOM 706 C C . ASP A 1 88 ? 12.867 -18.984 4.105 1 61.41 88 ASP A C 1
ATOM 708 O O . ASP A 1 88 ? 11.797 -18.812 4.695 1 61.41 88 ASP A O 1
ATOM 712 N N . LEU A 1 89 ? 12.938 -20.219 3.852 1 51.94 89 LEU A N 1
ATOM 713 C CA . LEU A 1 89 ? 12.516 -21.391 4.609 1 51.94 89 LEU A CA 1
ATOM 714 C C . LEU A 1 89 ? 12.469 -21.078 6.102 1 51.94 89 LEU A C 1
ATOM 716 O O . LEU A 1 89 ? 12.109 -21.938 6.906 1 51.94 89 LEU A O 1
ATOM 720 N N . ILE A 1 90 ? 13.094 -20.344 6.707 1 47.72 90 ILE A N 1
ATOM 721 C CA . ILE A 1 90 ? 13.148 -20.469 8.164 1 47.72 90 ILE A CA 1
ATOM 722 C C . ILE A 1 90 ? 11.734 -20.391 8.742 1 47.72 90 ILE A C 1
ATOM 724 O O . ILE A 1 90 ? 11.367 -21.203 9.594 1 47.72 90 ILE A O 1
ATOM 728 N N . TYR A 1 91 ? 10.93 -19.406 8.484 1 45.38 91 TYR A N 1
ATOM 729 C CA . TYR A 1 91 ? 9.82 -19.031 9.352 1 45.38 91 TYR A CA 1
ATOM 730 C C . TYR A 1 91 ? 8.555 -19.797 8.969 1 45.38 91 TYR A C 1
ATOM 732 O O . TYR A 1 91 ? 7.531 -19.703 9.648 1 45.38 91 TYR A O 1
ATOM 740 N N . ARG A 1 92 ? 8.297 -20.359 7.828 1 46.72 92 ARG A N 1
ATOM 741 C CA . ARG A 1 92 ? 7.027 -21.094 7.785 1 46.72 92 ARG A CA 1
ATOM 742 C C . ARG A 1 92 ? 7.039 -22.266 8.758 1 46.72 92 ARG A C 1
ATOM 744 O O . ARG A 1 92 ? 6.008 -22.906 8.977 1 46.72 92 ARG A O 1
ATOM 751 N N . SER A 1 93 ? 8.18 -22.844 9.102 1 45.31 93 SER A N 1
ATOM 752 C CA . SER A 1 93 ? 8.133 -23.906 10.094 1 45.31 93 SER A CA 1
ATOM 753 C C . SER A 1 93 ? 7.371 -23.469 11.344 1 45.31 93 SER A C 1
ATOM 755 O O . SER A 1 93 ? 6.898 -24.297 12.117 1 45.31 93 SER A O 1
ATOM 757 N N . TYR A 1 94 ? 7.426 -22.266 11.781 1 41.94 94 TYR A N 1
ATOM 758 C CA . TYR A 1 94 ? 6.816 -22.062 13.094 1 41.94 94 TYR A CA 1
ATOM 759 C C . TYR A 1 94 ? 5.297 -22.141 13.008 1 41.94 94 TYR A C 1
ATOM 761 O O . TYR A 1 94 ? 4.633 -22.469 13.984 1 41.94 94 TYR A O 1
ATOM 769 N N . ASP A 1 95 ? 4.551 -21.625 12.039 1 41.31 95 ASP A N 1
ATOM 770 C CA . ASP A 1 95 ? 3.127 -21.641 12.352 1 41.31 95 ASP A CA 1
ATOM 771 C C . ASP A 1 95 ? 2.529 -23.016 12.117 1 41.31 95 ASP A C 1
ATOM 773 O O . ASP A 1 95 ? 1.409 -23.297 12.547 1 41.31 95 ASP A O 1
ATOM 777 N N . TYR A 1 96 ? 2.982 -23.906 11.289 1 37.09 96 TYR A N 1
ATOM 778 C CA . TYR A 1 96 ? 2.342 -25.203 11.18 1 37.09 96 TYR A CA 1
ATOM 779 C C . TYR A 1 96 ? 2.695 -26.094 12.375 1 37.09 96 TYR A C 1
ATOM 781 O O . TYR A 1 96 ? 2.117 -27.172 12.555 1 37.09 96 TYR A O 1
ATOM 789 N N . ASP A 1 97 ? 3.836 -25.891 13.008 1 37.19 97 ASP A N 1
ATOM 790 C CA . ASP A 1 97 ? 4.086 -26.875 14.055 1 37.19 97 ASP A CA 1
ATOM 791 C C . ASP A 1 97 ? 3.1 -26.719 15.211 1 37.19 97 ASP A C 1
ATOM 793 O O . ASP A 1 97 ? 2.916 -27.625 16.016 1 37.19 97 ASP A O 1
ATOM 797 N N . ASN A 1 98 ? 2.309 -25.656 15.5 1 30.7 98 ASN A N 1
ATOM 798 C CA . ASN A 1 98 ? 1.511 -25.953 16.688 1 30.7 98 ASN A CA 1
ATOM 799 C C . ASN A 1 98 ? 0.287 -26.797 16.328 1 30.7 98 ASN A C 1
ATOM 801 O O . ASN A 1 98 ? -0.349 -26.578 15.297 1 30.7 98 ASN A O 1
ATOM 805 N N . MET B 1 1 ? -17.656 -6.48 5.145 1 47.91 1 MET B N 1
ATOM 806 C CA . MET B 1 1 ? -16.578 -6.738 6.102 1 47.91 1 MET B CA 1
ATOM 807 C C . MET B 1 1 ? -15.312 -7.199 5.395 1 47.91 1 MET B C 1
ATOM 809 O O . MET B 1 1 ? -15.383 -7.871 4.359 1 47.91 1 MET B O 1
ATOM 813 N N . GLY B 1 2 ? -14.258 -6.344 5.316 1 64.5 2 GLY B N 1
ATOM 814 C CA . GLY B 1 2 ? -12.836 -6.473 5.039 1 64.5 2 GLY B CA 1
ATOM 815 C C . GLY B 1 2 ? -12.188 -7.629 5.777 1 64.5 2 GLY B C 1
ATOM 816 O O . GLY B 1 2 ? -12 -7.57 6.992 1 64.5 2 GLY B O 1
ATOM 817 N N . GLY B 1 3 ? -12.492 -8.883 5.059 1 81.31 3 GLY B N 1
ATOM 818 C CA . GLY B 1 3 ? -11.875 -10.016 5.727 1 81.31 3 GLY B CA 1
ATOM 819 C C . GLY B 1 3 ? -10.961 -10.812 4.824 1 81.31 3 GLY B C 1
ATOM 820 O O . GLY B 1 3 ? -10.953 -10.617 3.605 1 81.31 3 GLY B O 1
ATOM 821 N N . THR B 1 4 ? -10.086 -11.445 5.551 1 92.06 4 THR B N 1
ATOM 822 C CA . THR B 1 4 ? -9.148 -12.344 4.895 1 92.06 4 THR B CA 1
ATOM 823 C C . THR B 1 4 ? -9.719 -13.758 4.82 1 92.06 4 THR B C 1
ATOM 825 O O . THR B 1 4 ? -10.305 -14.25 5.785 1 92.06 4 THR B O 1
ATOM 828 N N . SER B 1 5 ? -9.695 -14.344 3.674 1 96.25 5 SER B N 1
ATOM 829 C CA . SER B 1 5 ? -10.117 -15.727 3.463 1 96.25 5 SER B CA 1
ATOM 830 C C . SER B 1 5 ? -9.234 -16.422 2.428 1 96.25 5 SER B C 1
ATOM 832 O O . SER B 1 5 ? -8.531 -15.758 1.666 1 96.25 5 SER B O 1
ATOM 834 N N . PRO B 1 6 ? -9.211 -17.734 2.457 1 97.06 6 PRO B N 1
ATOM 835 C CA . PRO B 1 6 ? -8.562 -18.406 1.335 1 97.06 6 PRO B CA 1
ATOM 836 C C . PRO B 1 6 ? -9.141 -18 -0.018 1 97.06 6 PRO B C 1
ATOM 838 O O . PRO B 1 6 ? -10.32 -17.656 -0.112 1 97.06 6 PRO B O 1
ATOM 841 N N . TYR B 1 7 ? -8.32 -18.016 -0.97 1 97.5 7 TYR B N 1
ATOM 842 C CA . TYR B 1 7 ? -8.758 -17.672 -2.32 1 97.5 7 TYR B CA 1
ATOM 843 C C . TYR B 1 7 ? -9.93 -18.547 -2.752 1 97.5 7 TYR B C 1
ATOM 845 O O . TYR B 1 7 ? -9.875 -19.766 -2.623 1 97.5 7 TYR B O 1
ATOM 853 N N . GLY B 1 8 ? -10.875 -17.875 -3.371 1 96.44 8 GLY B N 1
ATOM 854 C CA . GLY B 1 8 ? -12.109 -18.594 -3.652 1 96.44 8 GLY B CA 1
ATOM 855 C C . GLY B 1 8 ? -12.391 -18.734 -5.137 1 96.44 8 GLY B C 1
ATOM 856 O O . GLY B 1 8 ? -13.43 -19.266 -5.527 1 96.44 8 GLY B O 1
ATOM 857 N N . GLY B 1 9 ? -11.508 -18.219 -5.984 1 96.94 9 GLY B N 1
ATOM 858 C CA . GLY B 1 9 ? -11.734 -18.297 -7.422 1 96.94 9 GLY B CA 1
ATOM 859 C C . GLY B 1 9 ? -11.211 -19.578 -8.039 1 96.94 9 GLY B C 1
ATOM 860 O O . GLY B 1 9 ? -11.023 -20.578 -7.344 1 96.94 9 GLY B O 1
ATOM 861 N N . THR B 1 10 ? -11.055 -19.531 -9.359 1 97.5 10 THR B N 1
ATOM 862 C CA . THR B 1 10 ? -10.609 -20.719 -10.078 1 97.5 10 THR B CA 1
ATOM 863 C C . THR B 1 10 ? -9.086 -20.828 -10.086 1 97.5 10 THR B C 1
ATOM 865 O O . THR B 1 10 ? -8.391 -19.812 -9.938 1 97.5 10 THR B O 1
ATOM 868 N N . GLN B 1 11 ? -8.625 -22.078 -10.273 1 97.19 11 GLN B N 1
ATOM 869 C CA . GLN B 1 11 ? -7.188 -22.281 -10.375 1 97.19 11 GLN B CA 1
ATOM 870 C C . GLN B 1 11 ? -6.598 -21.531 -11.562 1 97.19 11 GLN B C 1
ATOM 872 O O . GLN B 1 11 ? -5.473 -21.031 -11.492 1 97.19 11 GLN B O 1
ATOM 877 N N . GLU B 1 12 ? -7.359 -21.484 -12.586 1 97.94 12 GLU B N 1
ATOM 878 C CA . GLU B 1 12 ? -6.895 -20.781 -13.773 1 97.94 12 GLU B CA 1
ATOM 879 C C . GLU B 1 12 ? -6.648 -19.297 -13.477 1 97.94 12 GLU B C 1
ATOM 881 O O . GLU B 1 12 ? -5.613 -18.75 -13.852 1 97.94 12 GLU B O 1
ATOM 886 N N . G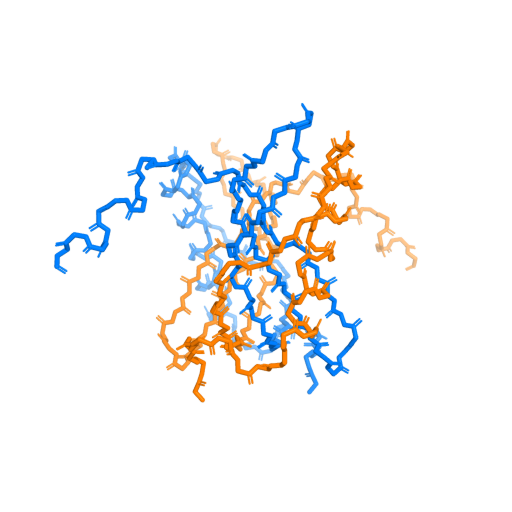LU B 1 13 ? -7.562 -18.672 -12.766 1 97.75 13 GLU B N 1
ATOM 887 C CA . GLU B 1 13 ? -7.43 -17.266 -12.406 1 97.75 13 GLU B CA 1
ATOM 888 C C . GLU B 1 13 ? -6.281 -17.047 -11.422 1 97.75 13 GLU B C 1
ATOM 890 O O . GLU B 1 13 ? -5.57 -16.047 -11.492 1 97.75 13 GLU B O 1
ATOM 895 N N . LEU B 1 14 ? -6.18 -17.984 -10.586 1 98.44 14 LEU B N 1
ATOM 896 C CA . LEU B 1 14 ? -5.102 -17.922 -9.609 1 98.44 14 LEU B CA 1
ATOM 897 C C . LEU B 1 14 ? -3.74 -17.969 -10.289 1 98.44 14 LEU B C 1
ATOM 899 O O . LEU B 1 14 ? -2.838 -17.203 -9.938 1 98.44 14 LEU B O 1
ATOM 903 N N . GLU B 1 15 ? -3.594 -18.781 -11.289 1 98.62 15 GLU B N 1
ATOM 904 C CA . GLU B 1 15 ? -2.338 -18.875 -12.023 1 98.62 15 GLU B CA 1
ATOM 905 C C . GLU B 1 15 ? -2.053 -17.594 -12.797 1 98.62 15 GLU B C 1
ATOM 907 O O . GLU B 1 15 ? -0.896 -17.188 -12.938 1 98.62 15 GLU B O 1
ATOM 912 N N . LYS B 1 16 ? -3.123 -16.969 -13.234 1 98.5 16 LYS B N 1
ATOM 913 C CA . LYS B 1 16 ? -2.938 -15.688 -13.914 1 98.5 16 LYS B CA 1
ATOM 914 C C . LYS B 1 16 ? -2.377 -14.641 -12.953 1 98.5 16 LYS B C 1
ATOM 916 O O . LYS B 1 16 ? -1.529 -13.836 -13.336 1 98.5 16 LYS B O 1
ATOM 921 N N . LEU B 1 17 ? -2.873 -14.625 -11.727 1 98.69 17 LEU B N 1
ATOM 922 C CA . LEU B 1 17 ? -2.35 -13.711 -10.711 1 98.69 17 LEU B CA 1
ATOM 923 C C . LEU B 1 17 ? -0.872 -13.984 -10.453 1 98.69 17 LEU B C 1
ATOM 925 O O . LEU B 1 17 ? -0.078 -13.047 -10.336 1 98.69 17 LEU B O 1
ATOM 929 N N . GLY B 1 18 ? -0.518 -15.203 -10.305 1 98.81 18 GLY B N 1
ATOM 930 C CA . GLY B 1 18 ? 0.874 -15.57 -10.102 1 98.81 18 GLY B CA 1
ATOM 931 C C . GLY B 1 18 ? 1.777 -15.156 -11.242 1 98.81 18 GLY B C 1
ATOM 932 O O . GLY B 1 18 ? 2.857 -14.602 -11.016 1 98.81 18 GLY B O 1
ATOM 933 N N . ARG B 1 19 ? 1.346 -15.398 -12.445 1 98.88 19 ARG B N 1
ATOM 934 C CA . ARG B 1 19 ? 2.125 -15 -13.617 1 98.88 19 ARG B CA 1
ATOM 935 C C . ARG B 1 19 ? 2.32 -13.492 -13.656 1 98.88 19 ARG B C 1
ATOM 937 O O . ARG B 1 19 ? 3.416 -13.008 -13.953 1 98.88 19 ARG B O 1
ATOM 944 N N . PHE B 1 20 ? 1.273 -12.867 -13.391 1 98.88 20 PHE B N 1
ATOM 945 C CA . PHE B 1 20 ? 1.357 -11.414 -13.32 1 98.88 20 PHE B CA 1
ATOM 946 C C . PHE B 1 20 ? 2.422 -10.977 -12.32 1 98.88 20 PHE B C 1
ATOM 948 O O . PHE B 1 20 ? 3.227 -10.086 -12.617 1 98.88 20 PHE B O 1
ATOM 955 N N . ALA B 1 21 ? 2.369 -11.508 -11.172 1 98.81 21 ALA B N 1
ATOM 956 C CA . ALA B 1 21 ? 3.307 -11.141 -10.109 1 98.81 21 ALA B CA 1
ATOM 957 C C . ALA B 1 21 ? 4.75 -11.344 -10.562 1 98.81 21 ALA B C 1
ATOM 959 O O . ALA B 1 21 ? 5.594 -10.469 -10.375 1 98.81 21 ALA B O 1
ATOM 960 N N . VAL B 1 22 ? 5.031 -12.43 -11.141 1 98.81 22 VAL B N 1
ATOM 961 C CA . VAL B 1 22 ? 6.387 -12.766 -11.57 1 98.81 22 VAL B CA 1
ATOM 962 C C . VAL B 1 22 ? 6.816 -11.82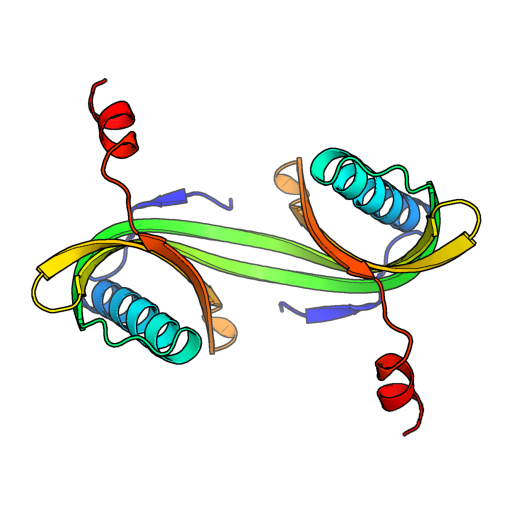8 -12.695 1 98.81 22 VAL B C 1
ATOM 964 O O . VAL B 1 22 ? 7.945 -11.328 -12.695 1 98.81 22 VAL B O 1
ATOM 967 N N . GLN B 1 23 ? 5.887 -11.617 -13.617 1 98.69 23 GLN B N 1
ATOM 968 C CA . GLN B 1 23 ? 6.195 -10.734 -14.742 1 98.69 23 GLN B CA 1
ATOM 969 C C . GLN B 1 23 ? 6.504 -9.32 -14.266 1 98.69 23 GLN B C 1
ATOM 971 O O . GLN B 1 23 ? 7.461 -8.695 -14.734 1 98.69 23 GLN B O 1
ATOM 976 N N . GLU B 1 24 ? 5.684 -8.805 -13.398 1 98.56 24 GLU B N 1
ATOM 977 C CA . GLU B 1 24 ? 5.914 -7.461 -12.875 1 98.56 24 GLU B CA 1
ATOM 978 C C . GLU B 1 24 ? 7.238 -7.379 -12.125 1 98.56 24 GLU B C 1
ATOM 980 O O . GLU B 1 24 ? 7.961 -6.387 -12.234 1 98.56 24 GLU B O 1
ATOM 985 N N . TYR B 1 25 ? 7.527 -8.336 -11.359 1 98.56 25 TYR B N 1
ATOM 986 C CA . TYR B 1 25 ? 8.797 -8.383 -10.648 1 98.56 25 TYR B CA 1
ATOM 987 C C . TYR B 1 25 ? 9.969 -8.383 -11.625 1 98.56 25 TYR B C 1
ATOM 989 O O . TYR B 1 25 ? 10.945 -7.652 -11.438 1 98.56 25 TYR B O 1
ATOM 997 N N . ASN B 1 26 ? 9.875 -9.219 -12.594 1 98.62 26 ASN B N 1
ATOM 998 C CA . ASN B 1 26 ? 10.922 -9.266 -13.609 1 98.62 26 ASN B CA 1
ATOM 999 C C . ASN B 1 26 ? 11.141 -7.902 -14.258 1 98.62 26 ASN B C 1
ATOM 1001 O O . ASN B 1 26 ? 12.281 -7.465 -14.422 1 98.62 26 ASN B O 1
ATOM 1005 N N . ASN B 1 27 ? 10.047 -7.301 -14.656 1 98.31 27 ASN B N 1
ATOM 1006 C CA . ASN B 1 27 ? 10.125 -5.996 -15.305 1 98.31 27 ASN B CA 1
ATOM 1007 C C . ASN B 1 27 ? 10.789 -4.965 -14.398 1 98.31 27 ASN B C 1
ATOM 1009 O O . ASN B 1 27 ? 11.617 -4.172 -14.859 1 98.31 27 ASN B O 1
ATOM 1013 N N . LYS B 1 28 ? 10.477 -4.941 -13.203 1 96.88 28 LYS B N 1
ATOM 1014 C CA . LYS B 1 28 ? 10.945 -3.93 -12.266 1 96.88 28 LYS B CA 1
ATOM 1015 C C . LYS B 1 28 ? 12.398 -4.195 -11.859 1 96.88 28 LYS B C 1
ATOM 1017 O O . LYS B 1 28 ? 13.18 -3.26 -11.68 1 96.88 28 LYS B O 1
ATOM 1022 N N . GLU B 1 29 ? 12.711 -5.449 -11.656 1 96.31 29 GLU B N 1
ATOM 1023 C CA . GLU B 1 29 ? 14.016 -5.805 -11.109 1 96.31 29 GLU B CA 1
ATOM 1024 C C . GLU B 1 29 ? 14.969 -6.266 -12.203 1 96.31 29 GLU B C 1
ATOM 1026 O O . GLU B 1 29 ? 16.109 -6.617 -11.93 1 96.31 29 GLU B O 1
ATOM 1031 N N . ASN B 1 30 ? 14.523 -6.227 -13.375 1 97.5 30 ASN B N 1
ATOM 1032 C CA . ASN B 1 30 ? 15.305 -6.773 -14.477 1 97.5 30 ASN B CA 1
ATOM 1033 C C . ASN B 1 30 ? 15.758 -8.203 -14.188 1 97.5 30 ASN B C 1
ATOM 1035 O O . ASN B 1 30 ? 16.938 -8.516 -14.305 1 97.5 30 ASN B O 1
ATOM 1039 N N . ALA B 1 31 ? 14.812 -9 -13.82 1 97.44 31 ALA B N 1
ATOM 1040 C CA . ALA B 1 31 ? 15.047 -10.406 -13.5 1 97.44 31 ALA B CA 1
ATOM 1041 C C . ALA B 1 31 ? 14.438 -11.312 -14.57 1 97.44 31 ALA B C 1
ATOM 1043 O O . ALA B 1 31 ? 13.766 -10.836 -15.484 1 97.44 31 ALA B O 1
ATOM 1044 N N . LEU B 1 32 ? 14.711 -12.617 -14.492 1 98 32 LEU B N 1
ATOM 1045 C CA . LEU B 1 32 ? 14.234 -13.57 -15.492 1 98 32 LEU B CA 1
ATOM 1046 C C . LEU B 1 32 ? 13.625 -14.797 -14.82 1 98 32 LEU B C 1
ATOM 1048 O O . LEU B 1 32 ? 13.898 -15.93 -15.227 1 98 32 LEU B O 1
ATOM 1052 N N . LEU B 1 33 ? 12.914 -14.578 -13.828 1 98.56 33 LEU B N 1
ATOM 1053 C CA . LEU B 1 33 ? 12.203 -15.68 -13.195 1 98.56 33 LEU B CA 1
ATOM 1054 C C . LEU B 1 33 ? 11.188 -16.297 -14.148 1 98.56 33 LEU B C 1
ATOM 1056 O O . LEU B 1 33 ? 10.586 -15.594 -14.961 1 98.56 33 LEU B O 1
ATOM 1060 N N . GLU B 1 34 ? 11.016 -17.609 -13.992 1 98.75 34 GLU B N 1
ATOM 1061 C CA . GLU B 1 34 ? 9.969 -18.312 -14.727 1 98.75 34 GLU B CA 1
ATOM 1062 C C . GLU B 1 34 ? 8.875 -18.797 -13.781 1 98.75 34 GLU B C 1
ATOM 1064 O O . GLU B 1 34 ? 9.148 -19.578 -12.867 1 98.75 34 GLU B O 1
ATOM 1069 N N . PHE B 1 35 ? 7.688 -18.406 -14.055 1 98.81 35 PHE B N 1
ATOM 1070 C CA . PHE B 1 35 ? 6.562 -18.828 -13.227 1 98.81 35 PHE B CA 1
ATOM 1071 C C . PHE B 1 35 ? 6.332 -20.328 -13.344 1 98.81 35 PHE B C 1
ATOM 1073 O O . PHE B 1 35 ? 6.387 -20.875 -14.445 1 98.81 35 PHE B O 1
ATOM 1080 N N . VAL B 1 36 ? 6.035 -20.984 -12.164 1 98.69 36 VAL B N 1
ATOM 1081 C CA . VAL B 1 36 ? 5.691 -22.406 -12.18 1 98.69 36 VAL B CA 1
ATOM 1082 C C . VAL B 1 36 ? 4.246 -22.594 -11.727 1 98.69 36 VAL B C 1
ATOM 1084 O O . VAL B 1 36 ? 3.398 -23.031 -12.5 1 98.69 36 VAL B O 1
ATOM 1087 N N . ARG B 1 37 ? 3.912 -22.219 -10.422 1 98.5 37 ARG B N 1
ATOM 1088 C CA . ARG B 1 37 ? 2.562 -22.359 -9.891 1 98.5 37 ARG B CA 1
ATOM 1089 C C . ARG B 1 37 ? 2.373 -21.531 -8.633 1 98.5 37 ARG B C 1
ATOM 1091 O O . ARG B 1 37 ? 3.35 -21.125 -8 1 98.5 37 ARG B O 1
ATOM 1098 N N . VAL B 1 38 ? 1.085 -21.375 -8.297 1 98.62 38 VAL B N 1
ATOM 1099 C CA . VAL B 1 38 ? 0.739 -20.844 -6.984 1 98.62 38 VAL B CA 1
ATOM 1100 C C . VAL B 1 38 ? 0.464 -21.984 -6.012 1 98.62 38 VAL B C 1
ATOM 1102 O O . VAL B 1 38 ? -0.281 -22.922 -6.332 1 98.62 38 VAL B O 1
ATOM 1105 N N . ILE B 1 39 ? 1.058 -21.875 -4.867 1 97.88 39 ILE B N 1
ATOM 1106 C CA . ILE B 1 39 ? 0.96 -22.906 -3.848 1 97.88 39 ILE B CA 1
ATOM 1107 C C . ILE B 1 39 ? -0.169 -22.578 -2.875 1 97.88 39 ILE B C 1
ATOM 1109 O O . ILE B 1 39 ? -0.873 -23.469 -2.398 1 97.88 39 ILE B O 1
ATOM 1113 N N . ASP B 1 40 ? -0.285 -21.422 -2.535 1 97.44 40 ASP B N 1
ATOM 1114 C CA . ASP B 1 40 ? -1.263 -20.922 -1.568 1 97.44 40 ASP B CA 1
ATOM 1115 C C . ASP B 1 40 ? -1.629 -19.469 -1.849 1 97.44 40 ASP B C 1
ATOM 1117 O O . ASP B 1 40 ? -0.856 -18.734 -2.469 1 97.44 40 ASP B O 1
ATOM 1121 N N . ALA B 1 41 ? -2.922 -19.219 -1.396 1 98.31 41 ALA B N 1
ATOM 1122 C CA . ALA B 1 41 ? -3.361 -17.844 -1.631 1 98.31 41 ALA B CA 1
ATOM 1123 C C . ALA B 1 41 ? -4.438 -17.438 -0.629 1 98.31 41 ALA B C 1
ATOM 1125 O O . ALA B 1 41 ? -5.375 -18.188 -0.369 1 98.31 41 ALA B O 1
ATOM 1126 N N . LEU B 1 42 ? -4.285 -16.25 -0.092 1 97.94 42 LEU B N 1
ATOM 1127 C CA . LEU B 1 42 ? -5.301 -15.578 0.713 1 97.94 42 LEU B CA 1
ATOM 1128 C C . LEU B 1 42 ? -5.781 -14.297 0.029 1 97.94 42 LEU B C 1
ATOM 1130 O O . LEU B 1 42 ? -4.996 -13.609 -0.623 1 97.94 42 LEU B O 1
ATOM 1134 N N . GLU B 1 43 ? -7.004 -14.078 0.162 1 97.12 43 GLU B N 1
ATOM 1135 C CA . GLU B 1 43 ? -7.555 -12.828 -0.353 1 97.12 43 GLU B CA 1
ATOM 1136 C C . GLU B 1 43 ? -8.172 -11.992 0.765 1 97.12 43 GLU B C 1
ATOM 1138 O O . GLU B 1 43 ? -8.805 -12.539 1.673 1 97.12 43 GLU B O 1
ATOM 1143 N N . THR B 1 44 ? -7.941 -10.719 0.688 1 94.44 44 THR B N 1
ATOM 1144 C CA . THR B 1 44 ? -8.453 -9.758 1.657 1 94.44 44 THR B CA 1
ATOM 1145 C C . THR B 1 44 ? -9.156 -8.602 0.954 1 94.44 44 THR B C 1
ATOM 1147 O O . THR B 1 44 ? -8.539 -7.891 0.155 1 94.44 44 THR B O 1
ATOM 1150 N N . GLY B 1 45 ? -10.461 -8.531 1.277 1 93.31 45 GLY B N 1
ATOM 1151 C CA . GLY B 1 45 ? -11.117 -7.301 0.854 1 93.31 45 GLY B CA 1
ATOM 1152 C C . GLY B 1 45 ? -10.609 -6.07 1.58 1 93.31 45 GLY B C 1
ATOM 1153 O O . GLY B 1 45 ? -10.602 -6.031 2.812 1 93.31 45 GLY B O 1
ATOM 1154 N N . VAL B 1 46 ? -10.141 -5.156 0.754 1 90.56 46 VAL B N 1
ATOM 1155 C CA . VAL B 1 46 ? -9.555 -3.969 1.363 1 90.56 46 VAL B CA 1
ATOM 1156 C C . VAL B 1 46 ? -10.414 -2.746 1.045 1 90.56 46 VAL B C 1
ATOM 1158 O O . VAL B 1 46 ? -10.828 -2.551 -0.101 1 90.56 46 VAL B O 1
ATOM 1161 N N . ASP B 1 47 ? -10.758 -2.066 2.076 1 91.25 47 ASP B N 1
ATOM 1162 C CA . ASP B 1 47 ? -11.469 -0.799 1.922 1 91.25 47 ASP B CA 1
ATOM 1163 C C . ASP B 1 47 ? -11.008 0.218 2.965 1 91.25 47 ASP B C 1
ATOM 1165 O O . ASP B 1 47 ? -10.664 -0.15 4.09 1 91.25 47 ASP B O 1
ATOM 1169 N N . GLY B 1 48 ? -11.023 1.537 2.506 1 93.75 48 GLY B N 1
ATOM 1170 C CA . GLY B 1 48 ? -10.625 2.615 3.396 1 93.75 48 GLY B CA 1
ATOM 1171 C C . GLY B 1 48 ? -10.406 3.934 2.678 1 93.75 48 GLY B C 1
ATOM 1172 O O . GLY B 1 48 ? -11.039 4.199 1.654 1 93.75 48 GLY B O 1
ATOM 1173 N N . ILE B 1 49 ? -9.562 4.684 3.451 1 95.12 49 ILE B N 1
ATOM 1174 C CA . ILE B 1 49 ? -9.273 6.008 2.916 1 95.12 49 ILE B CA 1
ATOM 1175 C C . ILE B 1 49 ? -7.766 6.246 2.918 1 95.12 49 ILE B C 1
ATOM 1177 O O . ILE B 1 49 ? -7.09 5.957 3.906 1 95.12 49 ILE B O 1
ATOM 1181 N N . MET B 1 50 ? -7.293 6.684 1.751 1 96.06 50 MET B N 1
ATOM 1182 C CA . MET B 1 50 ? -5.922 7.184 1.651 1 96.06 50 MET B CA 1
ATOM 1183 C C . MET B 1 50 ? -5.895 8.703 1.699 1 96.06 50 MET B C 1
ATOM 1185 O O . MET B 1 50 ? -6.617 9.367 0.954 1 96.06 50 MET B O 1
ATOM 1189 N N . TYR B 1 51 ? -5.023 9.18 2.586 1 98.19 51 TYR B N 1
ATOM 1190 C CA . TYR B 1 51 ? -4.785 10.625 2.643 1 98.19 51 TYR B CA 1
ATOM 1191 C C . TYR B 1 51 ? -3.393 10.969 2.131 1 98.19 51 TYR B C 1
ATOM 1193 O O . TYR B 1 51 ? -2.393 10.477 2.656 1 98.19 51 TYR B O 1
ATOM 1201 N N . ASP B 1 52 ? -3.334 11.758 1.179 1 98 52 ASP B N 1
ATOM 1202 C CA . ASP B 1 52 ? -2.086 12.383 0.748 1 98 52 ASP B CA 1
ATOM 1203 C C . ASP B 1 52 ? -1.922 13.766 1.367 1 98 52 ASP B C 1
ATOM 1205 O O . ASP B 1 52 ? -2.66 14.695 1.029 1 98 52 ASP B O 1
ATOM 1209 N N . LEU B 1 53 ? -0.958 13.812 2.141 1 98.38 53 LEU B N 1
ATOM 1210 C CA . LEU B 1 53 ? -0.767 15.055 2.889 1 98.38 53 LEU B CA 1
ATOM 1211 C C . LEU B 1 53 ? 0.49 15.781 2.424 1 98.38 53 LEU B C 1
ATOM 1213 O O . LEU B 1 53 ? 1.512 15.148 2.146 1 98.38 53 LEU B O 1
ATOM 1217 N N . VAL B 1 54 ? 0.385 17.047 2.295 1 98.12 54 VAL B N 1
ATOM 1218 C CA . VAL B 1 54 ? 1.528 17.953 2.32 1 98.12 54 VAL B CA 1
ATOM 1219 C C . VAL B 1 54 ? 1.555 18.719 3.641 1 98.12 54 VAL B C 1
ATOM 1221 O O . VAL B 1 54 ? 0.586 19.406 3.992 1 98.12 54 VAL B O 1
ATOM 1224 N N . LEU B 1 55 ? 2.725 18.547 4.293 1 98.38 55 LEU B N 1
ATOM 1225 C CA . LEU B 1 55 ? 2.73 19.141 5.625 1 98.38 55 LEU B CA 1
ATOM 1226 C C . LEU B 1 55 ? 4.07 19.797 5.918 1 98.38 55 LEU B C 1
ATOM 1228 O O . LEU B 1 55 ? 5.055 19.562 5.219 1 98.38 55 LEU B O 1
ATOM 1232 N N . GLU B 1 56 ? 4.047 20.672 6.906 1 98.25 56 GLU B N 1
ATOM 1233 C CA . GLU B 1 56 ? 5.227 21.359 7.418 1 98.25 56 GLU B CA 1
ATOM 1234 C C . GLU B 1 56 ? 5.641 20.812 8.781 1 98.25 56 GLU B C 1
ATOM 1236 O O . GLU B 1 56 ? 4.789 20.562 9.641 1 98.25 56 GLU B O 1
ATOM 1241 N N . ALA B 1 57 ? 6.93 20.609 8.844 1 98.5 57 ALA B N 1
ATOM 1242 C CA . ALA B 1 57 ? 7.5 20.203 10.125 1 98.5 57 ALA B CA 1
ATOM 1243 C C . ALA B 1 57 ? 8.844 20.875 10.367 1 98.5 57 ALA B C 1
ATOM 1245 O O . ALA B 1 57 ? 9.523 21.281 9.422 1 98.5 57 ALA B O 1
ATOM 1246 N N . VAL B 1 58 ? 9.164 20.984 11.664 1 98.38 58 VAL B N 1
ATOM 1247 C CA . VAL B 1 58 ? 10.477 21.484 12.047 1 98.38 58 VAL B CA 1
ATOM 1248 C C . VAL B 1 58 ? 11.469 20.328 12.156 1 98.38 58 VAL B C 1
ATOM 1250 O O . VAL B 1 58 ? 11.195 19.328 12.82 1 98.38 58 VAL B O 1
ATOM 1253 N N . ASP B 1 59 ? 12.5 20.391 11.484 1 97 59 ASP B N 1
ATOM 1254 C CA . ASP B 1 59 ? 13.641 19.484 11.523 1 97 59 ASP B CA 1
ATOM 1255 C C . ASP B 1 59 ? 14.922 20.219 11.938 1 97 59 ASP B C 1
ATOM 1257 O O . ASP B 1 59 ? 15.484 20.984 11.148 1 97 59 ASP B O 1
ATOM 1261 N N . GLY B 1 60 ? 15.359 19.938 13.117 1 95.75 60 GLY B N 1
ATOM 1262 C CA . GLY B 1 60 ? 16.562 20.625 13.578 1 95.75 60 GLY B CA 1
ATOM 1263 C C . GLY B 1 60 ? 16.422 22.141 13.586 1 95.75 60 GLY B C 1
ATOM 1264 O O . GLY B 1 60 ? 17.328 22.859 13.172 1 95.75 60 GLY B O 1
ATOM 1265 N N . GLY B 1 61 ? 15.352 22.641 13.828 1 96.44 61 GLY B N 1
ATOM 1266 C CA . GLY B 1 61 ? 15.125 24.078 13.969 1 96.44 61 GLY B CA 1
ATOM 1267 C C . GLY B 1 61 ? 14.641 24.734 12.688 1 96.44 61 GLY B C 1
ATOM 1268 O O . GLY B 1 61 ? 14.297 25.922 12.68 1 96.44 61 GLY B O 1
ATOM 1269 N N . GLU B 1 62 ? 14.648 24.031 11.609 1 96.88 62 GLU B N 1
ATOM 1270 C CA . GLU B 1 62 ? 14.211 24.594 10.344 1 96.88 62 GLU B CA 1
ATOM 1271 C C . GLU B 1 62 ? 12.891 23.969 9.883 1 96.88 62 GLU B C 1
ATOM 1273 O O . GLU B 1 62 ? 12.695 22.766 10.016 1 96.88 62 GLU B O 1
ATOM 1278 N N . LYS B 1 63 ? 12.047 24.875 9.344 1 96.81 63 LYS B N 1
ATOM 1279 C CA . LYS B 1 63 ? 1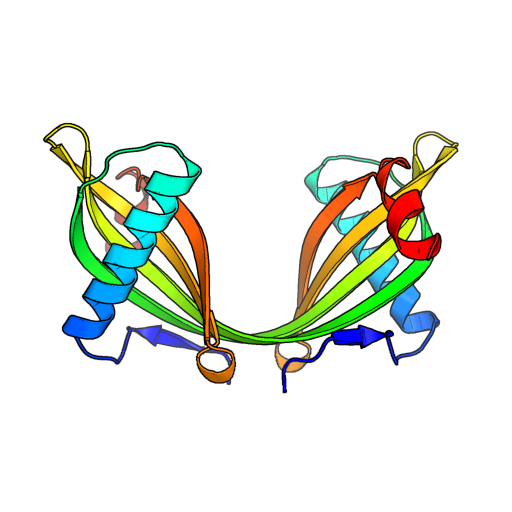0.805 24.375 8.758 1 96.81 63 LYS B CA 1
ATOM 1280 C C . LYS B 1 63 ? 11.062 23.75 7.391 1 96.81 63 LYS B C 1
ATOM 1282 O O . LYS B 1 63 ? 11.719 24.344 6.535 1 96.81 63 LYS B O 1
ATOM 1287 N N . LYS B 1 64 ? 10.508 22.562 7.25 1 96.56 64 LYS B N 1
ATOM 1288 C CA . LYS B 1 64 ? 10.609 21.828 5.988 1 96.56 64 LYS B CA 1
ATOM 1289 C C . LYS B 1 64 ? 9.25 21.266 5.578 1 96.56 64 LYS B C 1
ATOM 1291 O O . LYS B 1 64 ? 8.375 21.047 6.422 1 96.56 64 LYS B O 1
ATOM 1296 N N . ILE B 1 65 ? 9.148 21.047 4.25 1 97.44 65 ILE B N 1
ATOM 1297 C CA . ILE B 1 65 ? 7.91 20.516 3.699 1 97.44 65 ILE B CA 1
ATOM 1298 C C . ILE B 1 65 ? 8.078 19.016 3.41 1 97.44 65 ILE B C 1
ATOM 1300 O O . ILE B 1 65 ? 9.102 18.594 2.865 1 97.44 65 ILE B O 1
ATOM 1304 N N . TYR B 1 66 ? 7.07 18.312 3.828 1 97.75 66 TYR B N 1
ATOM 1305 C CA . TYR B 1 66 ? 7.055 16.875 3.645 1 97.75 66 TYR B CA 1
ATOM 1306 C C . TYR B 1 66 ? 5.762 16.422 2.977 1 97.75 66 TYR B C 1
ATOM 1308 O O . TYR B 1 66 ? 4.738 17.109 3.057 1 97.75 66 TYR B O 1
ATOM 1316 N N . GLU B 1 67 ? 5.855 15.336 2.297 1 97.88 67 GLU B N 1
ATOM 1317 C CA . GLU B 1 67 ? 4.691 14.586 1.842 1 97.88 67 GLU B CA 1
ATOM 1318 C C . GLU B 1 67 ? 4.516 13.305 2.65 1 97.88 67 GLU B C 1
ATOM 1320 O O . GLU B 1 67 ? 5.492 12.617 2.965 1 97.88 67 GLU B O 1
ATOM 1325 N N . ALA B 1 68 ? 3.277 13.055 2.98 1 98.31 68 ALA B N 1
ATOM 1326 C CA . ALA B 1 68 ? 2.953 11.844 3.727 1 98.31 68 ALA B CA 1
ATOM 1327 C C . ALA B 1 68 ? 1.687 11.188 3.188 1 98.31 68 ALA B C 1
ATOM 1329 O O . ALA B 1 68 ? 0.781 11.875 2.707 1 98.31 68 ALA B O 1
ATOM 1330 N N . LYS B 1 69 ? 1.597 9.898 3.266 1 97.81 69 LYS B N 1
ATOM 1331 C CA . LYS B 1 69 ? 0.374 9.148 3.008 1 97.81 69 LYS B CA 1
ATOM 1332 C C . LYS B 1 69 ? -0.06 8.367 4.246 1 97.81 69 LYS B C 1
ATOM 1334 O O . LYS B 1 69 ? 0.731 7.617 4.824 1 97.81 69 LYS B O 1
ATOM 1339 N N . VAL B 1 70 ? -1.255 8.633 4.586 1 98.44 70 VAL B N 1
ATOM 1340 C CA . VAL B 1 70 ? -1.838 7.945 5.734 1 98.44 70 VAL B CA 1
ATOM 1341 C C . VAL B 1 70 ? -2.986 7.051 5.27 1 98.44 70 VAL B C 1
ATOM 1343 O O . VAL B 1 70 ? -3.883 7.5 4.551 1 98.44 70 VAL B O 1
ATOM 1346 N N . TRP B 1 71 ? -2.971 5.82 5.691 1 96.25 71 TRP B N 1
ATOM 1347 C CA . TRP B 1 71 ? -4.004 4.828 5.414 1 96.25 71 TRP B CA 1
ATOM 1348 C C . TRP B 1 71 ? -4.895 4.617 6.633 1 96.25 71 TRP B C 1
ATOM 1350 O O . TRP B 1 71 ? -4.402 4.383 7.738 1 96.25 71 TRP B O 1
ATOM 1360 N N . GLU B 1 72 ? -6.238 4.742 6.312 1 96.81 72 GLU B N 1
ATOM 1361 C CA . GLU B 1 72 ? -7.164 4.578 7.434 1 96.81 72 GLU B CA 1
ATOM 1362 C C . GLU B 1 72 ? -8.352 3.705 7.043 1 96.81 72 GLU B C 1
ATOM 1364 O O . GLU B 1 72 ? -8.875 3.82 5.93 1 96.81 72 GLU B O 1
ATOM 1369 N N . GLN B 1 73 ? -8.727 2.836 8 1 93.56 73 GLN B N 1
ATOM 1370 C CA . GLN B 1 73 ? -10 2.117 7.977 1 93.56 73 GLN B CA 1
ATOM 1371 C C . GLN B 1 73 ? -10.844 2.441 9.203 1 93.56 73 GLN B C 1
ATOM 1373 O O . GLN B 1 73 ? -10.758 1.751 10.227 1 93.56 73 GLN B O 1
ATOM 1378 N N . PRO B 1 74 ? -11.641 3.385 9.023 1 91.88 74 PRO B N 1
ATOM 1379 C CA . PRO B 1 74 ? -12.352 3.879 10.203 1 91.88 74 PRO B CA 1
ATOM 1380 C C . PRO B 1 74 ? -13.188 2.797 10.883 1 91.88 74 PRO B C 1
ATOM 1382 O O . PRO B 1 74 ? -13.273 2.76 12.117 1 91.88 74 PRO B O 1
ATOM 1385 N N . TRP B 1 75 ? -13.758 1.889 10.188 1 90.94 75 TRP B N 1
ATOM 1386 C CA . TRP B 1 75 ? -14.656 0.865 10.703 1 90.94 75 TRP B CA 1
ATOM 1387 C C . TRP B 1 75 ? -13.875 -0.24 11.406 1 90.94 75 TRP B C 1
ATOM 1389 O O . TRP B 1 75 ? -14.453 -1.034 12.156 1 90.94 75 TRP B O 1
ATOM 1399 N N . MET B 1 76 ? -12.602 -0.244 11.18 1 88.56 76 MET B N 1
ATOM 1400 C CA . MET B 1 76 ? -11.742 -1.229 11.836 1 88.56 76 MET B CA 1
ATOM 1401 C C . MET B 1 76 ? -10.82 -0.559 12.844 1 88.56 76 MET B C 1
ATOM 1403 O O . MET B 1 76 ? -9.93 -1.205 13.406 1 88.56 76 MET B O 1
ATOM 1407 N N . ASN B 1 77 ? -10.891 0.674 13.008 1 91.44 77 ASN B N 1
ATOM 1408 C CA . ASN B 1 77 ? -10.023 1.44 13.891 1 91.44 77 ASN B CA 1
ATOM 1409 C C . ASN B 1 77 ? -8.547 1.23 13.539 1 91.44 77 ASN B C 1
ATOM 1411 O O . ASN B 1 77 ? -7.723 1.025 14.43 1 91.44 77 ASN B O 1
ATOM 1415 N N . PHE B 1 78 ? -8.328 1.181 12.336 1 93.19 78 PHE B N 1
ATOM 1416 C CA . PHE B 1 78 ? -6.969 0.983 11.844 1 93.19 78 PHE B CA 1
ATOM 1417 C C . PHE B 1 78 ? -6.457 2.238 11.148 1 93.19 78 PHE B C 1
ATOM 1419 O O . PHE B 1 78 ? -7.199 2.889 10.406 1 93.19 78 PHE B O 1
ATOM 1426 N N . LYS B 1 79 ? -5.176 2.562 11.438 1 96.62 79 LYS B N 1
ATOM 1427 C CA . LYS B 1 79 ? -4.473 3.668 10.797 1 96.62 79 LYS B CA 1
ATOM 1428 C C . LYS B 1 79 ? -2.967 3.408 10.75 1 96.62 79 LYS B C 1
ATOM 1430 O O . LYS B 1 79 ? -2.391 2.912 11.719 1 96.62 79 LYS B O 1
ATOM 1435 N N . GLU B 1 80 ? -2.41 3.781 9.562 1 97.12 80 GLU B N 1
ATOM 1436 C CA . GLU B 1 80 ? -0.966 3.592 9.453 1 97.12 80 GLU B CA 1
ATOM 1437 C C . GLU B 1 80 ? -0.342 4.621 8.516 1 97.12 80 GLU B C 1
ATOM 1439 O O . GLU B 1 80 ? -0.998 5.102 7.59 1 97.12 80 GLU B O 1
ATOM 1444 N N . LEU B 1 81 ? 0.874 4.918 8.828 1 97.94 81 LEU B N 1
ATOM 1445 C CA . LEU B 1 81 ? 1.665 5.719 7.898 1 97.94 81 LEU B CA 1
ATOM 1446 C C . LEU B 1 81 ? 2.221 4.855 6.773 1 97.94 81 LEU B C 1
ATOM 1448 O O . LEU B 1 81 ? 2.971 3.908 7.02 1 97.94 81 LEU B O 1
ATOM 1452 N N . ASP B 1 82 ? 1.818 5.188 5.629 1 93.31 82 ASP B N 1
ATOM 1453 C CA . ASP B 1 82 ? 2.248 4.418 4.465 1 93.31 82 ASP B CA 1
ATOM 1454 C C . ASP B 1 82 ? 3.533 4.988 3.873 1 93.31 82 ASP B C 1
ATOM 1456 O O . ASP B 1 82 ? 4.457 4.242 3.543 1 93.31 82 ASP B O 1
ATOM 1460 N N . GLN B 1 83 ? 3.598 6.25 3.689 1 93.31 83 GLN B N 1
ATOM 1461 C CA . GLN B 1 83 ? 4.746 6.934 3.105 1 93.31 83 GLN B CA 1
ATOM 1462 C C . GLN B 1 83 ? 5.035 8.242 3.832 1 93.31 83 GLN B C 1
ATOM 1464 O O . GLN B 1 83 ? 4.109 8.93 4.281 1 93.31 83 GLN B O 1
ATOM 1469 N N . PHE B 1 84 ? 6.324 8.586 3.854 1 97.06 84 PHE B N 1
ATOM 1470 C CA . PHE B 1 84 ? 6.773 9.867 4.387 1 97.06 84 PHE B CA 1
ATOM 1471 C C . PHE B 1 84 ? 8.102 10.273 3.764 1 97.06 84 PHE B C 1
ATOM 1473 O O . PHE B 1 84 ? 9.109 9.578 3.93 1 97.06 84 PHE B O 1
ATOM 1480 N N . GLU B 1 85 ? 8.07 11.375 3.096 1 94.94 85 GLU B N 1
ATOM 1481 C CA . GLU B 1 85 ? 9.281 11.797 2.4 1 94.94 85 GLU B CA 1
ATOM 1482 C C . GLU B 1 85 ? 9.383 13.32 2.365 1 94.94 85 GLU B C 1
ATOM 1484 O O . GLU B 1 85 ? 8.375 14.023 2.443 1 94.94 85 GLU B O 1
ATOM 1489 N N . HIS B 1 86 ? 10.617 13.766 2.287 1 90.38 86 HIS B N 1
ATOM 1490 C CA . HIS B 1 86 ? 10.852 15.195 2.096 1 90.38 86 HIS B CA 1
ATOM 1491 C C . HIS B 1 86 ? 10.438 15.641 0.696 1 90.38 86 HIS B C 1
ATOM 1493 O O . HIS B 1 86 ? 10.68 14.93 -0.282 1 90.38 86 HIS B O 1
ATOM 1499 N N . GLU B 1 87 ? 9.688 16.734 0.666 1 75.88 87 GLU B N 1
ATOM 1500 C CA . GLU B 1 87 ? 9.383 17.281 -0.655 1 75.88 87 GLU B CA 1
ATOM 1501 C C . GLU B 1 87 ? 10.586 18.016 -1.24 1 75.88 87 GLU B C 1
ATOM 1503 O O . GLU B 1 87 ? 11.102 18.953 -0.633 1 75.88 87 GLU B O 1
ATOM 1508 N N . ASP B 1 88 ? 11.328 17.406 -1.986 1 61.44 88 ASP B N 1
ATOM 1509 C CA . ASP B 1 88 ? 12.359 18.188 -2.66 1 61.44 88 ASP B CA 1
ATOM 1510 C C . ASP B 1 88 ? 11.734 19.266 -3.545 1 61.44 88 ASP B C 1
ATOM 1512 O O . ASP B 1 88 ? 10.68 19.047 -4.145 1 61.44 88 ASP B O 1
ATOM 1516 N N . LEU B 1 89 ? 11.789 20.531 -3.344 1 51.81 89 LEU B N 1
ATOM 1517 C CA . LEU B 1 89 ? 11.359 21.672 -4.133 1 51.81 89 LEU B CA 1
ATOM 1518 C C . LEU B 1 89 ? 11.359 21.344 -5.621 1 51.81 89 LEU B C 1
ATOM 1520 O O . LEU B 1 89 ? 10.992 22.172 -6.449 1 51.81 89 LEU B O 1
ATOM 1524 N N . ILE B 1 90 ? 12.031 20.625 -6.191 1 47.66 90 ILE B N 1
ATOM 1525 C CA . ILE B 1 90 ? 12.125 20.734 -7.645 1 47.66 90 ILE B CA 1
ATOM 1526 C C . ILE B 1 90 ? 10.742 20.562 -8.266 1 47.66 90 ILE B C 1
ATOM 1528 O O . ILE B 1 90 ? 10.359 21.344 -9.148 1 47.66 90 ILE B O 1
ATOM 1532 N N . TYR B 1 91 ? 9.984 19.578 -7.984 1 45.12 91 TYR B N 1
ATOM 1533 C CA . TYR B 1 91 ? 8.891 19.156 -8.859 1 45.12 91 TYR B CA 1
ATOM 1534 C C . TYR B 1 91 ? 7.605 19.891 -8.523 1 45.12 91 TYR B C 1
ATOM 1536 O O . TYR B 1 91 ? 6.594 19.734 -9.211 1 45.12 91 TYR B O 1
ATOM 1544 N N . ARG B 1 92 ? 7.316 20.453 -7.379 1 47.03 92 ARG B N 1
ATOM 1545 C CA . ARG B 1 92 ? 6.035 21.156 -7.367 1 47.03 92 ARG B CA 1
ATOM 1546 C C . ARG B 1 92 ? 6.035 22.328 -8.336 1 47.03 92 ARG B C 1
ATOM 1548 O O . ARG B 1 92 ? 5.02 23 -8.508 1 47.03 92 ARG B O 1
ATOM 1555 N N . SER B 1 93 ? 7.16 22.922 -8.695 1 45.25 93 SER B N 1
ATOM 1556 C CA . SER B 1 93 ? 7.098 23.969 -9.703 1 45.25 93 SER B CA 1
ATOM 1557 C C . SER B 1 93 ? 6.336 23.5 -10.945 1 45.25 93 SER B C 1
ATOM 1559 O O . SER B 1 93 ? 5.848 24.328 -11.727 1 45.25 93 SER B O 1
ATOM 1561 N N . TYR B 1 94 ? 6.414 22.312 -11.398 1 41.75 94 TYR B N 1
ATOM 1562 C CA . TYR B 1 94 ? 5.809 22.078 -12.703 1 41.75 94 TYR B CA 1
ATOM 1563 C C . TYR B 1 94 ? 4.289 22.094 -12.609 1 41.75 94 TYR B C 1
ATOM 1565 O O . TYR B 1 94 ? 3.605 22.391 -13.594 1 41.75 94 TYR B O 1
ATOM 1573 N N . ASP B 1 95 ? 3.574 21.562 -11.633 1 41.25 95 ASP B N 1
ATOM 1574 C CA . ASP B 1 95 ? 2.15 21.5 -11.945 1 41.25 95 ASP B CA 1
ATOM 1575 C C . ASP B 1 95 ? 1.471 22.844 -11.727 1 41.25 95 ASP B C 1
ATOM 1577 O O . ASP B 1 95 ? 0.338 23.047 -12.164 1 41.25 95 ASP B O 1
ATOM 1581 N N . TYR B 1 96 ? 1.883 23.75 -10.883 1 37.34 96 TYR B N 1
ATOM 1582 C CA . TYR B 1 96 ? 1.139 25 -10.797 1 37.34 96 TYR B CA 1
ATOM 1583 C C . TYR B 1 96 ? 1.446 25.906 -11.984 1 37.34 96 TYR B C 1
ATOM 1585 O O . TYR B 1 96 ? 0.896 27 -12.094 1 37.34 96 TYR B O 1
A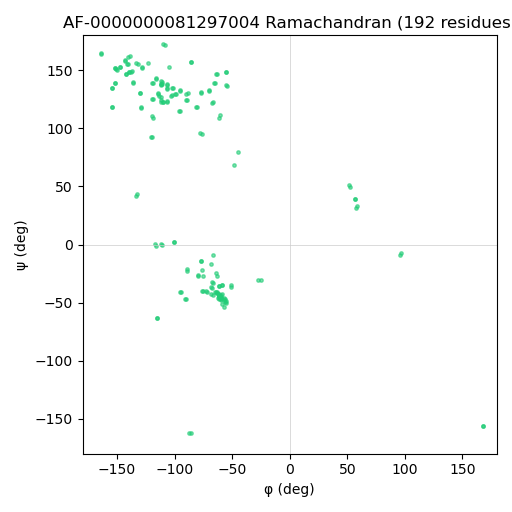TOM 1593 N N . ASP B 1 97 ? 2.584 25.719 -12.648 1 37.16 97 ASP B N 1
ATOM 1594 C CA . ASP B 1 97 ? 2.779 26.719 -13.695 1 37.16 97 ASP B CA 1
ATOM 1595 C C . ASP B 1 97 ? 1.743 26.562 -14.805 1 37.16 97 ASP B C 1
ATOM 1597 O O . ASP B 1 97 ? 1.577 27.453 -15.641 1 37.16 97 ASP B O 1
ATOM 1601 N N . ASN B 1 98 ? 0.848 25.562 -1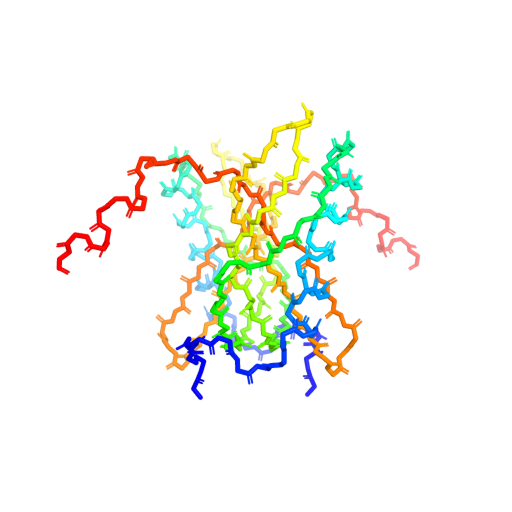4.992 1 30.7 98 ASN B N 1
ATOM 1602 C CA . ASN B 1 98 ? -0.009 25.922 -16.109 1 30.7 98 ASN B CA 1
ATOM 1603 C C . ASN B 1 98 ? -1.102 26.891 -15.695 1 30.7 98 ASN B C 1
ATOM 1605 O O . ASN B 1 98 ? -1.668 26.781 -14.609 1 30.7 98 ASN B O 1
#

Solvent-accessible surface area (backbone atoms only — not comparable to full-atom values): 10927 Å² total; per-residue (Å²): 128,69,46,76,41,68,61,81,75,53,71,70,58,48,42,51,53,46,43,48,45,48,50,51,46,20,68,75,67,72,51,77,64,39,73,72,48,62,77,45,50,36,31,28,42,40,62,38,37,39,34,43,34,33,29,37,30,32,51,92,86,38,81,42,52,30,37,35,29,38,39,34,23,78,94,70,75,41,74,45,71,74,45,76,44,75,54,66,74,72,66,66,58,60,73,70,68,110,132,70,45,76,40,68,60,81,75,53,70,70,58,49,43,51,53,47,42,49,45,48,52,52,47,20,69,74,66,71,51,78,64,41,74,74,49,63,76,45,48,34,32,27,42,41,63,37,37,37,34,44,34,33,31,37,29,31,53,92,86,38,83,42,52,30,36,34,30,39,40,33,23,79,94,71,75,40,74,44,70,74,46,76,44,75,54,66,74,72,64,66,60,62,72,68,67,112

pLDDT: mean 89.6, std 17.66, range [30.7, 98.88]

InterPro domains:
  IPR000010 Cystatin domain [PF16845] (12-85)
  IPR000010 Cystatin domain [SM00043] (1-87)
  IPR000010 Cystatin domain [cd00042] (2-81)
  IPR027214 Cystatin [PTHR114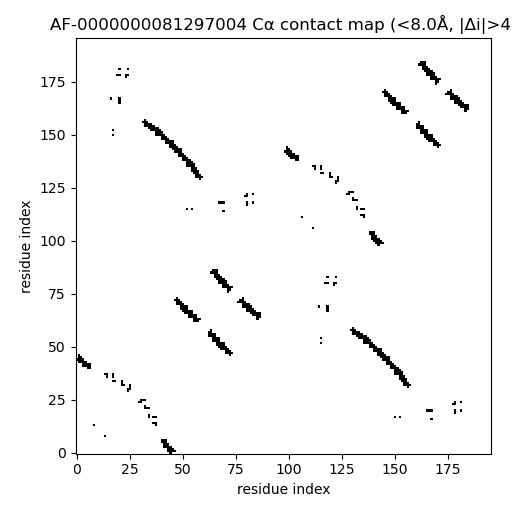13] (10-88)
  IPR046350 Cystatin superfamily [SSF54403] (10-86)

Organism: NCBI:txid529605

Nearest PDB structures (foldseek):
  4tx4-assembly1_B  TM=7.225E-01  e=5.981E-09  Vigna unguiculata
  6vlp-assembly1_A  TM=8.924E-01  e=2.150E-07  Humulus lupulus
  6l4n-assembly1_A  TM=4.640E-01  e=1.057E-03  Dioscoreophyllum cumminsii
  7vww-assembly2_C  TM=4.722E-01  e=1.432E-03  Dioscoreophyllum cumminsii
  5xfu-assembly1_B  TM=4.647E-01  e=1.617E-03  Dioscoreophyllum cumminsii

Foldseek 3Di:
DFDKDWDDDDQVVQQVVQVVVVVVCCVVVVDDDDDDGDDTDMDTDDDWDKDWDWDWDDDPRDIFIKIWIKTDDVVVRDIDTDDIDGDDPPPVVPPVVD/DFDKDWDDDDQVVQQVVQVVVVVVCCVVVVDDDDDDGDDTDMDTDDDWDKDWDWDWDDDPNDIFIKIWIKTDDVVVRDIDTDDIDGDDPPPVVPPVVD

Sequence (196 aa):
MGGTSPYGGTQEELEKLGRFAVQEYNNKENALLEFVRVIDALETGVDGIMYDLVLEAVDGGEKKIYEAKVWEQPWMNFKELDQFEHEDLIYRSYDYDNMGGTSPYGGTQEELEKLGRFAVQEYNNKENALLEFVRVIDALETGVDGIMYDLVLEAVDGGEKKIYEAKVWEQPWMNFKELDQFEHEDLIYRSYDYDN

Radius of gyration: 20.09 Å; Cα contacts (8 Å, |Δi|>4): 369; chains: 2; bounding box: 35×54×33 Å